Protein AF-A0A2H0I8W0-F1 (afdb_monomer)

pLDDT: mean 70.44, std 10.61, range [35.66, 86.06]

Nearest PDB structures (foldseek):
  3vpr-assembly2_C  TM=6.567E-01  e=1.286E-03  Thermus thermophilus HB8
  4gfk-assembly1_A  TM=7.421E-01  e=3.723E-03  Vibrio cholerae O1 biovar El Tor str. N16961
  3vpr-assembly2_D  TM=6.392E-01  e=5.076E-03  Thermus thermophilus HB8
  6yj2-assembly1_A  TM=5.623E-01  e=1.126E-02  Mycobacterium tuberculosis H37Rv
  4x1e-assembly1_B  TM=6.230E-01  e=6.337E-02  Escherichia coli CFT073

Solvent-accessible surface area (backbone atoms only — not comparable to full-atom values): 12262 Å² total; per-residue (Å²): 127,64,68,67,58,56,53,47,54,47,51,55,51,49,53,54,44,56,51,52,72,78,38,58,70,58,56,52,54,29,30,52,53,40,26,56,40,22,21,74,45,20,72,88,62,44,52,66,64,61,41,20,58,78,38,80,43,58,63,66,61,49,54,74,75,34,52,76,66,56,47,48,43,48,23,50,53,43,39,50,51,51,52,49,48,64,47,50,62,58,71,75,53,94,63,55,71,68,56,40,45,52,51,39,54,53,44,46,49,52,47,48,66,58,26,41,46,40,49,47,60,49,73,62,52,82,83,48,86,86,41,69,69,52,50,52,51,40,51,48,52,53,51,54,53,32,53,57,37,45,72,59,48,55,88,65,87,62,93,50,55,68,58,53,22,50,51,49,49,56,50,50,54,54,36,50,59,50,15,78,75,40,100,64,19,68,62,41,48,56,50,50,51,55,53,48,53,35,31,49,66,72,74,49,81,80,82,51,83,78,64,68,62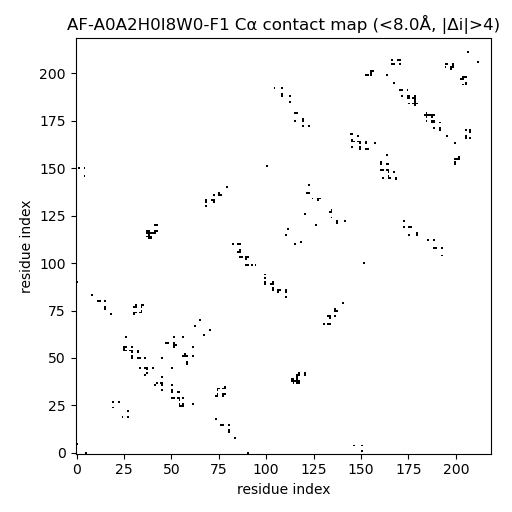,69,78,72,77,82,120

Foldseek 3Di:
DPPVVVVVLVVLCVVLVVVPVLDDPLVVQLLLVQLQVCQVQNDVRDDLCVSCVVSVHDSVVVCVSAPPLRSVLSSLSSNLNVLSCQLCVLVPDPDDLVVNLVSNLVSNLVSCNSRLRVLLVLVVPPPCVPPVSSVVSSVVSLVSQLVSCLVNLDDPDDPDSSVLSVQLSQLLNVLSVVLVVDPNSSVSSVVSSVVSVCVSNVNDDDQHPVNVPPVVPPD

Mean predicted aligned error: 10.41 Å

Sequence (219 aa):
MSEHITDYLGDLFQETFKIKQKLNVKYITFLFKAAESFAKTGFYGTSIDKLAEASQLNRVSIRIKMNKAELFQFIVLATEEICAREIFTHLKDKASYVEKKRKFIEEFKNILFKYTDFFITSLLGHQFNNERELNDSVINFHKQWHEAILTIAPPFNFVEPEEVARSSLVYLVGELSIANKRPDGIKYIEKAFLQLENYWNGKTSILLPSESKDNRRSE

Structure (mmCIF, N/CA/C/O backbone):
data_AF-A0A2H0I8W0-F1
#
_entry.id   AF-A0A2H0I8W0-F1
#
loop_
_atom_site.group_PDB
_atom_site.id
_atom_site.type_symbol
_atom_site.label_atom_id
_atom_site.label_alt_id
_atom_site.label_comp_id
_atom_site.label_asym_id
_atom_site.label_entity_id
_atom_site.label_seq_id
_atom_site.pdbx_PDB_ins_code
_atom_site.Cartn_x
_atom_site.Cartn_y
_atom_site.Cartn_z
_atom_site.occupancy
_atom_site.B_iso_or_equiv
_atom_site.auth_seq_id
_atom_site.auth_comp_id
_atom_site.auth_asym_id
_atom_site.auth_atom_id
_atom_site.pdbx_PDB_model_num
ATOM 1 N N . MET A 1 1 ? -9.583 -15.768 12.039 1.00 50.28 1 MET A N 1
ATOM 2 C CA . MET A 1 1 ? -9.200 -14.922 10.888 1.00 50.28 1 MET A CA 1
ATOM 3 C C . MET A 1 1 ? -10.430 -14.915 10.008 1.00 50.28 1 MET A C 1
ATOM 5 O O . MET A 1 1 ? -10.975 -16.002 9.861 1.00 50.28 1 MET A O 1
ATOM 9 N N . SER A 1 2 ? -10.960 -13.764 9.576 1.00 51.72 2 SER A N 1
ATOM 10 C CA . SER A 1 2 ? -12.166 -13.804 8.734 1.00 51.72 2 SER A CA 1
ATOM 11 C C . SER A 1 2 ? -11.856 -14.607 7.465 1.00 51.72 2 SER A C 1
ATOM 13 O O . SER A 1 2 ? -10.722 -14.563 6.972 1.00 51.72 2 SER A O 1
ATOM 15 N N . GLU A 1 3 ? -12.825 -15.388 6.985 1.00 53.88 3 GLU A N 1
ATOM 16 C CA . GLU A 1 3 ? -12.684 -16.178 5.751 1.00 53.88 3 GLU A CA 1
ATOM 17 C C . GLU A 1 3 ? -12.250 -15.269 4.589 1.00 53.88 3 GLU A C 1
ATOM 19 O O . GLU A 1 3 ? -11.282 -15.571 3.898 1.00 53.88 3 GLU A O 1
ATOM 24 N N . HIS A 1 4 ? -12.792 -14.049 4.543 1.00 54.97 4 HIS A N 1
ATOM 25 C CA . HIS A 1 4 ? -12.465 -13.018 3.559 1.00 54.97 4 HIS A CA 1
ATOM 26 C C . HIS A 1 4 ? -10.975 -12.623 3.470 1.00 54.97 4 HIS A C 1
ATOM 28 O O . HIS A 1 4 ? -10.479 -12.421 2.368 1.00 54.97 4 HIS A O 1
ATOM 34 N N . ILE A 1 5 ? -10.219 -12.550 4.578 1.00 53.22 5 ILE A N 1
ATOM 35 C CA . ILE A 1 5 ? -8.766 -12.235 4.534 1.00 53.22 5 ILE A CA 1
ATOM 36 C C . ILE A 1 5 ? -7.970 -13.407 3.970 1.00 53.22 5 ILE A C 1
ATOM 38 O O . ILE A 1 5 ? -6.941 -13.220 3.322 1.00 53.22 5 ILE A O 1
ATOM 42 N N . THR A 1 6 ? -8.410 -14.623 4.289 1.00 60.06 6 THR A N 1
ATOM 43 C CA . THR A 1 6 ? -7.733 -15.845 3.856 1.00 60.06 6 THR A CA 1
ATOM 44 C C . THR A 1 6 ? -7.910 -16.016 2.353 1.00 60.06 6 THR A C 1
ATOM 46 O O . THR A 1 6 ? -6.925 -16.273 1.663 1.00 60.06 6 THR A O 1
ATOM 49 N N . ASP A 1 7 ? -9.122 -15.764 1.857 1.00 61.56 7 ASP A N 1
ATOM 50 C CA . ASP A 1 7 ? -9.438 -15.742 0.429 1.00 61.56 7 ASP A CA 1
ATOM 51 C C . ASP A 1 7 ? -8.670 -14.619 -0.283 1.00 61.56 7 ASP A C 1
ATOM 53 O O . ASP A 1 7 ? -7.997 -14.863 -1.279 1.00 61.56 7 ASP A O 1
ATOM 57 N N . TYR A 1 8 ? -8.642 -13.417 0.300 1.00 63.03 8 TYR A N 1
ATOM 58 C CA . TYR A 1 8 ? -7.908 -12.269 -0.238 1.00 63.03 8 TYR A CA 1
ATOM 59 C C . TYR A 1 8 ? -6.391 -12.500 -0.351 1.00 63.03 8 TYR A C 1
ATOM 61 O O . TYR A 1 8 ? -5.791 -12.272 -1.404 1.00 63.03 8 TYR A O 1
ATOM 69 N N . LEU A 1 9 ? -5.745 -12.949 0.731 1.00 61.19 9 LEU A N 1
ATOM 70 C CA . LEU A 1 9 ? -4.323 -13.289 0.692 1.00 61.19 9 LEU A CA 1
ATOM 71 C C . LEU A 1 9 ? -4.082 -14.427 -0.304 1.00 61.19 9 LEU A C 1
ATOM 73 O O . LEU A 1 9 ? -3.063 -14.421 -0.990 1.00 61.19 9 LEU A O 1
ATOM 77 N N . GLY A 1 10 ? -5.026 -15.366 -0.413 1.00 66.00 10 GLY A N 1
ATOM 78 C CA . GLY A 1 10 ? -5.048 -16.392 -1.449 1.00 66.00 10 GLY A CA 1
ATOM 79 C C . GLY A 1 10 ? -4.973 -15.797 -2.854 1.00 66.00 10 GLY A C 1
ATOM 80 O O . GLY A 1 10 ? -4.047 -16.133 -3.593 1.00 66.00 10 GLY A O 1
ATOM 81 N N . ASP A 1 11 ? -5.873 -14.873 -3.190 1.00 69.75 11 ASP A N 1
ATOM 82 C CA . ASP A 1 11 ? -5.962 -14.234 -4.506 1.00 69.75 11 ASP A CA 1
ATOM 83 C C . ASP A 1 11 ? -4.712 -13.401 -4.836 1.00 69.75 11 ASP A C 1
ATOM 85 O O . ASP A 1 11 ? -4.089 -13.613 -5.881 1.00 69.75 11 ASP A O 1
ATOM 89 N N . LEU A 1 12 ? -4.263 -12.524 -3.925 1.00 67.38 12 LEU A N 1
ATOM 90 C CA . LEU A 1 12 ? -3.053 -11.711 -4.124 1.00 67.38 12 LEU A CA 1
ATOM 91 C C . LEU A 1 12 ? -1.803 -12.593 -4.278 1.00 67.38 12 LEU A C 1
ATOM 93 O O . LEU A 1 12 ? -0.961 -12.365 -5.157 1.00 67.38 12 LEU A O 1
ATOM 97 N N . PHE A 1 13 ? -1.664 -13.636 -3.451 1.00 69.06 13 PHE A N 1
ATOM 98 C CA . PHE A 1 13 ? -0.549 -14.570 -3.593 1.00 69.06 13 PHE A CA 1
ATOM 99 C C . PHE A 1 13 ? -0.654 -15.395 -4.873 1.00 69.06 13 PHE A C 1
ATOM 101 O O . PHE A 1 13 ? 0.376 -15.704 -5.467 1.00 69.06 13 PHE A O 1
ATOM 108 N N . GLN A 1 14 ? -1.857 -15.710 -5.350 1.00 71.44 14 GLN A N 1
ATOM 109 C CA . GLN A 1 14 ? -2.048 -16.430 -6.603 1.00 71.44 14 GLN A CA 1
ATOM 110 C C . GLN A 1 14 ? -1.713 -15.558 -7.822 1.00 71.44 14 GLN A C 1
ATOM 112 O O . GLN A 1 14 ? -1.065 -16.040 -8.754 1.00 71.44 14 GLN A O 1
ATOM 117 N N . GLU A 1 15 ? -2.100 -14.282 -7.836 1.00 70.88 15 GLU A N 1
ATOM 118 C CA . GLU A 1 15 ? -1.762 -13.349 -8.919 1.00 70.88 15 GLU A CA 1
ATOM 119 C C . GLU A 1 15 ? -0.260 -13.062 -8.981 1.00 70.88 15 GLU A C 1
ATOM 121 O O . GLU A 1 15 ? 0.368 -13.202 -10.037 1.00 70.88 15 GLU A O 1
ATOM 126 N N . THR A 1 16 ? 0.356 -12.774 -7.834 1.00 66.56 16 THR A N 1
ATOM 127 C CA . THR A 1 16 ? 1.813 -12.596 -7.743 1.00 66.56 16 THR A CA 1
ATOM 128 C C . THR A 1 16 ? 2.559 -13.889 -8.083 1.00 66.56 16 THR A C 1
ATOM 130 O O . THR A 1 16 ? 3.611 -13.848 -8.724 1.00 66.56 16 THR A O 1
ATOM 133 N N . PHE A 1 17 ? 2.010 -15.061 -7.747 1.00 71.12 17 PHE A N 1
ATOM 134 C CA . PHE A 1 17 ? 2.554 -16.356 -8.156 1.00 71.12 17 PHE A CA 1
ATOM 135 C C . PHE A 1 17 ? 2.485 -16.573 -9.674 1.00 71.12 17 PHE A C 1
ATOM 137 O O . PHE A 1 17 ? 3.489 -16.974 -10.263 1.00 71.12 17 PHE A O 1
ATOM 144 N N . LYS A 1 18 ? 1.370 -16.237 -10.340 1.00 73.19 18 LYS A N 1
ATOM 145 C CA . LYS A 1 18 ? 1.257 -16.288 -11.814 1.00 73.19 18 LYS A CA 1
ATOM 146 C C . LYS A 1 18 ? 2.316 -15.410 -12.493 1.00 73.19 18 LYS A C 1
ATOM 148 O O . LYS A 1 18 ? 2.891 -15.808 -13.506 1.00 73.19 18 LYS A O 1
ATOM 153 N N . ILE A 1 19 ? 2.626 -14.244 -11.924 1.00 67.44 19 ILE A N 1
ATOM 154 C CA . ILE A 1 19 ? 3.705 -13.366 -12.408 1.00 67.44 19 ILE A CA 1
ATOM 155 C C . ILE A 1 19 ? 5.073 -14.024 -12.200 1.00 67.44 19 ILE A C 1
ATOM 157 O O . ILE A 1 19 ? 5.873 -14.099 -13.134 1.00 67.44 19 ILE A O 1
ATOM 161 N N . LYS A 1 20 ? 5.324 -14.579 -11.008 1.00 66.75 20 LYS A N 1
ATOM 162 C CA . LYS A 1 20 ? 6.562 -15.309 -10.688 1.00 66.75 20 LYS A CA 1
ATOM 163 C C . LYS A 1 20 ? 6.766 -16.551 -11.561 1.00 66.75 20 LYS A C 1
ATOM 165 O O . LYS A 1 20 ? 7.904 -16.927 -11.792 1.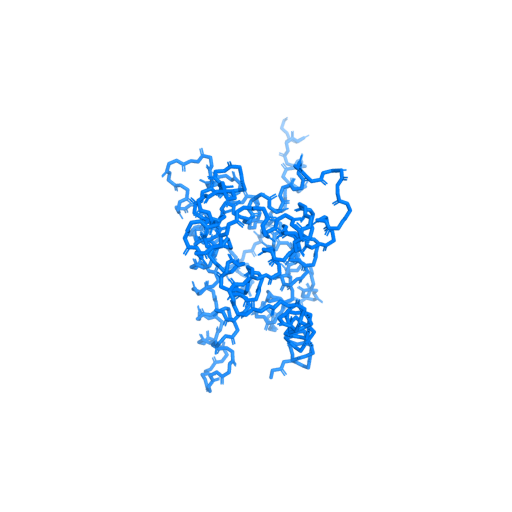00 66.75 20 LYS A O 1
ATOM 170 N N . GLN A 1 21 ? 5.707 -17.166 -12.087 1.00 71.12 21 GLN A N 1
ATOM 171 C CA . GLN A 1 21 ? 5.818 -18.264 -13.057 1.00 71.12 21 GLN A CA 1
ATOM 172 C C . GLN A 1 21 ? 6.221 -17.789 -14.461 1.00 71.12 21 GLN A C 1
ATOM 174 O O . GLN A 1 21 ? 6.928 -18.496 -15.177 1.00 71.12 21 GLN A O 1
ATOM 179 N N . LYS A 1 22 ? 5.798 -16.585 -14.869 1.00 69.62 22 LYS A N 1
ATOM 180 C CA . LYS A 1 22 ? 6.145 -15.991 -16.177 1.00 69.62 22 LYS A CA 1
ATOM 181 C C . LYS A 1 22 ? 7.573 -15.430 -16.224 1.00 69.62 22 LYS A C 1
ATOM 183 O O . LYS A 1 22 ? 8.120 -15.179 -17.308 1.00 69.62 22 LYS A O 1
ATOM 188 N N . LEU A 1 23 ? 8.173 -15.212 -15.056 1.00 70.44 23 LEU A N 1
ATOM 189 C CA . LEU A 1 23 ? 9.429 -14.500 -14.870 1.00 70.44 23 LEU A CA 1
ATOM 190 C C . LEU A 1 23 ? 10.463 -15.385 -14.180 1.00 70.44 23 LEU A C 1
ATOM 192 O O . LEU A 1 23 ? 10.163 -16.101 -13.238 1.00 70.44 23 LEU A O 1
ATOM 196 N N . ASN A 1 24 ? 11.719 -15.313 -14.613 1.00 76.19 24 ASN A N 1
ATOM 197 C CA . ASN A 1 24 ? 12.788 -15.963 -13.859 1.00 76.19 24 ASN A CA 1
ATOM 198 C C . ASN A 1 24 ? 13.164 -15.130 -12.617 1.00 76.19 24 ASN A C 1
ATOM 200 O O . ASN A 1 24 ? 12.823 -13.948 -12.511 1.00 76.19 24 ASN A O 1
ATOM 204 N N . VAL A 1 25 ? 13.927 -15.739 -11.705 1.00 77.88 25 VAL A N 1
ATOM 205 C CA . VAL A 1 25 ? 14.330 -15.142 -10.417 1.00 77.88 25 VAL A CA 1
ATOM 206 C C . VAL A 1 25 ? 14.943 -13.745 -10.564 1.00 77.88 25 VAL A C 1
ATOM 208 O O . VAL A 1 25 ? 14.651 -12.877 -9.750 1.00 77.88 25 VAL A O 1
ATOM 211 N N . LYS A 1 26 ? 15.722 -13.477 -11.623 1.00 77.38 26 LYS A N 1
ATOM 212 C CA . LYS A 1 26 ? 16.360 -12.164 -11.824 1.00 77.38 26 LYS A CA 1
ATOM 213 C C . LYS A 1 26 ? 15.338 -11.045 -12.053 1.00 77.38 26 LYS A C 1
ATOM 215 O O . LYS A 1 26 ? 15.506 -9.953 -11.518 1.00 77.38 26 LYS A O 1
ATOM 220 N N . TYR A 1 27 ? 14.267 -11.313 -12.803 1.00 76.69 27 TYR A N 1
ATOM 221 C CA . TYR A 1 27 ? 13.189 -10.339 -13.026 1.00 76.69 27 TYR A CA 1
ATOM 222 C C . TYR A 1 27 ? 12.316 -10.161 -11.787 1.00 76.69 27 TYR A C 1
ATOM 224 O O . TYR A 1 27 ? 11.868 -9.055 -11.517 1.00 76.69 27 TYR A O 1
ATOM 232 N N . ILE A 1 28 ? 12.131 -11.218 -10.995 1.00 75.75 28 ILE A N 1
ATOM 233 C CA . ILE A 1 28 ? 11.447 -11.117 -9.703 1.00 75.75 28 ILE A CA 1
ATOM 234 C C . ILE A 1 28 ? 12.246 -10.192 -8.773 1.00 75.75 28 ILE A C 1
ATOM 236 O O . ILE A 1 28 ? 11.700 -9.216 -8.272 1.00 75.75 28 ILE A O 1
ATOM 240 N N . THR A 1 29 ? 13.554 -10.424 -8.605 1.00 79.50 29 THR A N 1
ATOM 241 C CA . THR A 1 29 ? 14.430 -9.544 -7.811 1.00 79.50 29 THR A CA 1
ATOM 242 C C . THR A 1 29 ? 14.395 -8.096 -8.302 1.00 79.50 29 THR A C 1
ATOM 244 O O . THR A 1 29 ? 14.376 -7.177 -7.486 1.00 79.50 29 THR A O 1
ATOM 247 N N . PHE A 1 30 ? 14.355 -7.890 -9.620 1.00 83.88 30 PHE A N 1
ATOM 248 C CA . PHE A 1 30 ? 14.209 -6.564 -10.211 1.00 83.88 30 PHE A CA 1
ATOM 249 C C . PHE A 1 30 ? 12.911 -5.869 -9.785 1.00 83.88 30 PHE A C 1
ATOM 251 O O . PHE A 1 30 ? 12.957 -4.709 -9.386 1.00 83.88 30 PHE A O 1
ATOM 258 N N . LEU A 1 31 ? 11.773 -6.569 -9.812 1.00 80.88 31 LEU A N 1
ATOM 259 C CA . LEU A 1 31 ? 10.477 -5.995 -9.435 1.00 80.88 31 LEU A CA 1
ATOM 260 C C . LEU A 1 31 ? 10.437 -5.570 -7.962 1.00 80.88 31 LEU A C 1
ATOM 262 O O . LEU A 1 31 ? 9.946 -4.487 -7.658 1.00 80.88 31 LEU A O 1
ATOM 266 N N . PHE A 1 32 ? 11.017 -6.362 -7.055 1.00 77.94 32 PHE A N 1
ATOM 267 C CA . PHE A 1 32 ? 11.101 -5.998 -5.634 1.00 77.94 32 PHE A CA 1
ATOM 268 C C . PHE A 1 32 ? 12.013 -4.781 -5.398 1.00 77.94 32 PHE A C 1
ATOM 270 O O . PHE A 1 32 ? 11.648 -3.864 -4.667 1.00 77.94 32 PHE A O 1
ATOM 277 N N . LYS A 1 33 ? 13.166 -4.706 -6.076 1.00 80.81 33 LYS A N 1
ATOM 278 C CA . LYS A 1 33 ? 14.052 -3.525 -6.009 1.00 80.81 33 LYS A CA 1
ATOM 279 C C . LYS A 1 33 ? 13.410 -2.274 -6.607 1.00 80.81 33 LYS A C 1
ATOM 281 O O . LYS A 1 33 ? 13.664 -1.158 -6.147 1.00 80.81 33 LYS A O 1
ATOM 286 N N . ALA A 1 34 ? 12.589 -2.464 -7.635 1.00 78.25 34 ALA A N 1
ATOM 287 C CA . ALA A 1 34 ? 11.792 -1.410 -8.229 1.00 78.25 34 ALA A CA 1
ATOM 288 C C . ALA A 1 34 ? 10.741 -0.891 -7.245 1.00 78.25 34 ALA A C 1
ATOM 290 O O . ALA A 1 34 ? 10.739 0.306 -6.982 1.00 78.25 34 ALA A O 1
ATOM 291 N N . ALA A 1 35 ? 9.960 -1.769 -6.612 1.00 78.12 35 ALA A N 1
ATOM 292 C CA . ALA A 1 35 ? 9.020 -1.399 -5.552 1.00 78.12 35 ALA A CA 1
ATOM 293 C C . ALA A 1 35 ? 9.688 -0.556 -4.445 1.00 78.12 35 ALA A C 1
ATOM 295 O O . ALA A 1 35 ? 9.224 0.535 -4.116 1.00 78.12 35 ALA A O 1
ATOM 296 N N . GLU A 1 36 ? 10.845 -0.994 -3.939 1.00 77.75 36 GLU A N 1
ATOM 297 C CA . GLU A 1 36 ? 11.599 -0.259 -2.912 1.00 77.75 36 GLU A CA 1
ATOM 298 C C . GLU A 1 36 ? 12.135 1.103 -3.386 1.00 77.75 36 GLU A C 1
ATOM 300 O O . GLU A 1 36 ? 12.188 2.057 -2.608 1.00 77.75 36 GLU A O 1
ATOM 305 N N . SER A 1 37 ? 12.568 1.219 -4.645 1.00 78.25 37 SER A N 1
ATOM 306 C CA . SER A 1 37 ? 13.057 2.498 -5.187 1.00 78.25 37 SER A CA 1
ATOM 307 C C . SER A 1 37 ? 11.920 3.484 -5.437 1.00 78.25 37 SER A C 1
ATOM 309 O O . SER A 1 37 ? 12.073 4.675 -5.154 1.00 78.25 37 SER A O 1
ATOM 311 N N . PHE A 1 38 ? 10.772 2.986 -5.902 1.00 73.81 38 PHE A N 1
ATOM 312 C CA . PHE A 1 38 ? 9.552 3.773 -6.072 1.00 73.81 38 PHE A CA 1
ATOM 313 C C . PHE A 1 38 ? 9.072 4.332 -4.735 1.00 73.81 38 PHE A C 1
ATOM 315 O O . PHE A 1 38 ? 8.696 5.498 -4.666 1.00 73.81 38 PHE A O 1
ATOM 322 N N . ALA A 1 39 ? 9.159 3.533 -3.671 1.00 69.94 39 ALA A N 1
ATOM 323 C CA . ALA A 1 39 ? 8.848 3.959 -2.311 1.00 69.94 39 ALA A CA 1
ATOM 324 C C . ALA A 1 39 ? 9.682 5.169 -1.858 1.00 69.94 39 ALA A C 1
ATOM 326 O O . ALA A 1 39 ? 9.165 6.064 -1.199 1.00 69.94 39 ALA A O 1
ATOM 327 N N . LYS A 1 40 ? 10.972 5.188 -2.224 1.00 71.38 40 LYS A N 1
ATOM 328 C CA . LYS A 1 40 ? 11.958 6.180 -1.763 1.00 71.38 40 LYS A CA 1
ATOM 329 C C . LYS A 1 40 ? 12.049 7.436 -2.621 1.00 71.38 40 LYS A C 1
ATOM 331 O O . LYS A 1 40 ? 12.468 8.474 -2.126 1.00 71.38 40 LYS A O 1
ATOM 336 N N . THR A 1 41 ? 11.818 7.306 -3.924 1.00 71.50 41 THR A N 1
ATOM 337 C CA . THR A 1 41 ? 12.109 8.373 -4.900 1.00 71.50 41 THR A CA 1
ATOM 338 C C . THR A 1 41 ? 10.916 8.722 -5.786 1.00 71.50 41 THR A C 1
ATOM 340 O O . THR A 1 41 ? 11.023 9.585 -6.658 1.00 71.50 41 THR A O 1
ATOM 343 N N . GLY A 1 42 ? 9.777 8.061 -5.577 1.00 67.81 42 GLY A N 1
ATOM 344 C CA . GLY A 1 42 ? 8.589 8.192 -6.409 1.00 67.81 42 GLY A CA 1
ATOM 345 C C . GLY A 1 42 ? 8.755 7.581 -7.804 1.00 67.81 42 GLY A C 1
ATOM 346 O O . GLY A 1 42 ? 9.839 7.157 -8.221 1.00 67.81 42 GLY A O 1
ATOM 347 N N . PHE A 1 43 ? 7.651 7.562 -8.557 1.00 69.19 43 PHE A N 1
ATOM 348 C CA . PHE A 1 43 ? 7.606 7.025 -9.923 1.00 69.19 43 PHE A CA 1
ATOM 349 C C . PHE A 1 43 ? 8.632 7.707 -10.840 1.00 69.19 43 PHE A C 1
ATOM 351 O O . PHE A 1 43 ? 9.462 7.047 -11.459 1.00 69.19 43 PHE A O 1
ATOM 358 N N . TYR A 1 44 ? 8.609 9.042 -10.904 1.00 67.12 44 TYR A N 1
ATOM 359 C CA . TYR A 1 44 ? 9.461 9.804 -11.823 1.00 67.12 44 TYR A CA 1
ATOM 360 C C . TYR A 1 44 ? 10.917 9.916 -11.362 1.00 67.12 44 TYR A C 1
ATOM 362 O O . TYR A 1 44 ? 11.797 10.142 -12.192 1.00 67.12 44 TYR A O 1
ATOM 370 N N . GLY A 1 45 ? 11.189 9.743 -10.065 1.00 67.56 45 GLY A N 1
ATOM 371 C CA . GLY A 1 45 ? 12.557 9.677 -9.547 1.00 67.56 45 GLY A CA 1
ATOM 372 C C . GLY A 1 45 ? 13.224 8.319 -9.779 1.00 67.56 45 GLY A C 1
ATOM 373 O O . GLY A 1 45 ? 14.455 8.220 -9.718 1.00 67.56 45 GLY A O 1
ATOM 374 N N . THR A 1 46 ? 12.442 7.287 -10.116 1.00 74.62 46 THR A N 1
ATOM 375 C CA . THR A 1 46 ? 12.960 5.940 -10.349 1.00 74.62 46 THR A CA 1
ATOM 376 C C . THR A 1 46 ? 13.286 5.705 -11.826 1.00 74.62 46 THR A C 1
ATOM 378 O O . THR A 1 46 ? 12.413 5.513 -12.670 1.00 74.62 46 THR A O 1
ATOM 381 N N . SER A 1 47 ? 14.580 5.662 -12.153 1.00 79.94 47 SER A N 1
ATOM 382 C CA . SER A 1 47 ? 15.051 5.321 -13.503 1.00 79.94 47 SER A CA 1
ATOM 383 C C . SER A 1 47 ? 15.131 3.807 -13.712 1.00 79.94 47 SER A C 1
ATOM 385 O O . SER A 1 47 ? 15.747 3.099 -12.913 1.00 79.94 47 SER A O 1
ATOM 387 N N . ILE A 1 48 ? 14.609 3.323 -14.847 1.00 78.69 48 ILE A N 1
ATOM 388 C CA . ILE A 1 48 ? 14.773 1.926 -15.292 1.00 78.69 48 ILE A CA 1
ATOM 389 C C . ILE A 1 48 ? 16.257 1.543 -15.363 1.00 78.69 48 ILE A C 1
ATOM 391 O O . ILE A 1 48 ? 16.595 0.409 -15.042 1.00 78.69 48 ILE A O 1
ATOM 395 N N . ASP A 1 49 ? 17.143 2.470 -15.737 1.00 79.44 49 ASP A N 1
ATOM 396 C CA . ASP A 1 49 ? 18.577 2.186 -15.852 1.00 79.44 49 ASP A CA 1
ATOM 397 C C . ASP A 1 49 ? 19.194 1.888 -14.474 1.00 79.44 49 ASP A C 1
ATOM 399 O O . ASP A 1 49 ? 19.908 0.898 -14.325 1.00 79.44 49 ASP A O 1
ATOM 403 N N . LYS A 1 50 ? 18.822 2.661 -13.441 1.00 76.88 50 LYS A N 1
ATOM 404 C CA . LYS A 1 50 ? 19.254 2.421 -12.050 1.00 76.88 50 LYS A CA 1
ATOM 405 C C . LYS A 1 50 ? 18.736 1.085 -11.513 1.00 76.88 50 LYS A C 1
ATOM 407 O O . LYS A 1 50 ? 19.450 0.370 -10.816 1.00 76.88 50 LYS A O 1
ATOM 412 N N . LEU A 1 51 ? 17.496 0.728 -11.849 1.00 77.12 51 LEU A N 1
ATOM 413 C CA . LEU A 1 51 ? 16.895 -0.543 -11.437 1.00 77.12 51 LEU A CA 1
ATOM 414 C C . LEU A 1 51 ? 17.525 -1.746 -12.141 1.00 77.12 51 LEU A C 1
ATOM 416 O O . LEU A 1 51 ? 17.728 -2.796 -11.524 1.00 77.12 51 LEU A O 1
ATOM 420 N N . ALA A 1 52 ? 17.832 -1.592 -13.429 1.00 80.81 52 ALA A N 1
ATOM 421 C CA . ALA A 1 52 ? 18.487 -2.606 -14.240 1.00 80.81 52 ALA A CA 1
ATOM 422 C C . ALA A 1 52 ? 19.884 -2.908 -13.683 1.00 80.81 52 ALA A C 1
ATOM 424 O O . ALA A 1 52 ? 20.194 -4.069 -13.412 1.00 80.81 52 ALA A O 1
ATOM 425 N N . GLU A 1 53 ? 20.665 -1.862 -13.397 1.00 79.31 53 GLU A N 1
ATOM 426 C CA . GLU A 1 53 ? 21.984 -1.956 -12.767 1.00 79.31 53 GLU A CA 1
ATOM 427 C C . GLU A 1 53 ? 21.913 -2.648 -11.400 1.00 79.31 53 GLU A C 1
ATOM 429 O O . GLU A 1 53 ? 22.577 -3.664 -11.181 1.00 79.31 53 GLU A O 1
ATOM 434 N N . ALA A 1 54 ? 21.027 -2.180 -10.513 1.00 74.44 54 ALA A N 1
ATOM 435 C CA . ALA A 1 54 ? 20.847 -2.765 -9.186 1.00 74.44 54 ALA A CA 1
ATOM 436 C C . ALA A 1 54 ? 20.452 -4.251 -9.236 1.00 74.44 54 ALA A C 1
ATOM 438 O O . ALA A 1 54 ? 20.699 -4.987 -8.279 1.00 74.44 54 ALA A O 1
ATOM 439 N N . SER A 1 55 ? 19.846 -4.707 -10.333 1.00 76.19 55 SER A N 1
ATOM 440 C CA . SER A 1 55 ? 19.336 -6.073 -10.505 1.00 76.19 55 SER A CA 1
ATOM 441 C C . SER A 1 55 ? 20.181 -6.930 -11.446 1.00 76.19 55 SER A C 1
ATOM 443 O O . SER A 1 55 ? 19.789 -8.056 -11.748 1.00 76.19 55 SER A O 1
ATOM 445 N N . GLN A 1 56 ? 21.330 -6.418 -11.904 1.00 83.06 56 GLN A N 1
ATOM 446 C CA . GLN A 1 56 ? 22.208 -7.083 -12.875 1.00 83.06 56 GLN A CA 1
ATOM 447 C C . GLN A 1 56 ? 21.469 -7.508 -14.158 1.00 83.06 56 GLN A C 1
ATOM 449 O O . GLN A 1 56 ? 21.738 -8.557 -14.750 1.00 83.06 56 GLN A O 1
ATOM 454 N N . LEU A 1 57 ? 20.502 -6.694 -14.579 1.00 84.88 57 LEU A N 1
ATOM 455 C CA . LEU A 1 57 ? 19.780 -6.840 -15.834 1.00 84.88 57 LEU A CA 1
ATOM 456 C C . LEU A 1 57 ? 20.224 -5.743 -16.795 1.00 84.88 57 LEU A C 1
ATOM 458 O O . LEU A 1 57 ? 20.586 -4.645 -16.385 1.00 84.88 57 LEU A O 1
ATOM 462 N N . ASN A 1 58 ? 20.160 -6.023 -18.094 1.00 86.06 58 ASN A N 1
ATOM 463 C CA . ASN A 1 58 ? 20.297 -4.969 -19.089 1.00 86.06 58 ASN A CA 1
ATOM 464 C C . ASN A 1 58 ? 18.907 -4.382 -19.413 1.00 86.06 58 ASN A C 1
ATOM 466 O O . ASN A 1 58 ? 17.887 -5.078 -19.372 1.00 86.06 58 ASN A O 1
ATOM 470 N N . ARG A 1 59 ? 18.871 -3.093 -19.761 1.00 83.62 59 ARG A N 1
ATOM 471 C CA . ARG A 1 59 ? 17.638 -2.353 -20.079 1.00 83.62 59 ARG A CA 1
ATOM 472 C C . ARG A 1 59 ? 16.842 -2.972 -21.233 1.00 83.62 59 ARG A C 1
ATOM 474 O O . ARG A 1 59 ? 15.613 -2.957 -21.219 1.00 83.62 59 ARG A O 1
ATOM 481 N N . VAL A 1 60 ? 17.538 -3.487 -22.244 1.00 83.62 60 VAL A N 1
ATOM 482 C CA . VAL A 1 60 ? 16.928 -4.061 -23.453 1.00 83.62 60 VAL A CA 1
ATOM 483 C C . VAL A 1 60 ? 16.146 -5.328 -23.106 1.00 83.62 60 VAL A C 1
ATOM 485 O O . VAL A 1 60 ? 14.995 -5.465 -23.500 1.00 83.62 60 VAL A O 1
ATOM 488 N N . SER A 1 61 ? 16.718 -6.199 -22.283 1.00 82.00 61 SER A N 1
ATOM 489 C CA . SER A 1 61 ? 16.109 -7.428 -21.786 1.00 82.00 61 SER A CA 1
ATOM 490 C C . SER A 1 61 ? 14.859 -7.149 -20.956 1.00 82.00 61 SER A C 1
ATOM 492 O O . SER A 1 61 ? 13.870 -7.861 -21.101 1.00 82.00 61 SER A O 1
ATOM 494 N N . ILE A 1 62 ? 14.860 -6.083 -20.146 1.00 81.75 62 ILE A N 1
ATOM 495 C CA . ILE A 1 62 ? 13.661 -5.640 -19.416 1.00 81.75 62 ILE A CA 1
ATOM 496 C C . ILE A 1 62 ? 12.557 -5.239 -20.397 1.00 81.75 62 ILE A C 1
ATOM 498 O O . ILE A 1 62 ? 11.449 -5.752 -20.293 1.00 81.75 62 ILE A O 1
ATOM 502 N N . ARG A 1 63 ? 12.870 -4.402 -21.395 1.00 79.75 63 ARG A N 1
ATOM 503 C CA . ARG A 1 63 ? 11.897 -3.940 -22.403 1.00 79.75 63 ARG A CA 1
ATOM 504 C C . ARG A 1 63 ? 11.359 -5.049 -23.308 1.00 79.75 63 ARG A C 1
ATOM 506 O O . ARG A 1 63 ? 10.229 -4.951 -23.765 1.00 79.75 63 ARG A O 1
ATOM 513 N N . ILE A 1 64 ? 12.163 -6.073 -23.591 1.00 79.38 64 ILE A N 1
ATOM 514 C CA . ILE A 1 64 ? 11.725 -7.257 -24.348 1.00 79.38 64 ILE A CA 1
ATOM 515 C C . ILE A 1 64 ? 10.771 -8.105 -23.506 1.00 79.38 64 ILE A C 1
ATOM 517 O O . ILE A 1 64 ? 9.846 -8.710 -24.040 1.00 79.38 64 ILE A O 1
ATOM 521 N N . LYS A 1 65 ? 11.018 -8.190 -22.195 1.00 80.44 65 LYS A N 1
ATOM 522 C CA . LYS A 1 65 ? 10.271 -9.079 -21.305 1.00 80.44 65 LYS A CA 1
ATOM 523 C C . LYS A 1 65 ? 8.974 -8.463 -20.787 1.00 80.44 65 LYS A C 1
ATOM 525 O O . LYS A 1 65 ? 8.068 -9.219 -20.450 1.00 80.44 65 LYS A O 1
ATOM 530 N N . MET A 1 66 ? 8.919 -7.138 -20.684 1.00 80.06 66 MET A N 1
ATOM 531 C CA . MET A 1 66 ? 7.788 -6.387 -20.145 1.00 80.06 66 MET A CA 1
ATOM 532 C C . MET A 1 66 ? 7.687 -5.058 -20.883 1.00 80.06 66 MET A C 1
ATOM 534 O O . MET A 1 66 ? 8.669 -4.309 -20.965 1.00 80.06 66 MET A O 1
ATOM 538 N N . ASN A 1 67 ? 6.499 -4.731 -21.381 1.00 77.75 67 ASN A N 1
ATOM 539 C CA . ASN A 1 67 ? 6.240 -3.373 -21.837 1.00 77.75 67 ASN A CA 1
ATOM 540 C C . ASN A 1 67 ? 6.146 -2.410 -20.628 1.00 77.75 67 ASN A C 1
ATOM 542 O O . ASN A 1 67 ? 6.218 -2.818 -19.468 1.00 77.75 67 ASN A O 1
ATOM 546 N N . LYS A 1 68 ? 6.032 -1.101 -20.880 1.00 73.50 68 LYS A N 1
ATOM 547 C CA . LYS A 1 68 ? 6.030 -0.086 -19.811 1.00 73.50 68 LYS A CA 1
ATOM 548 C C . LYS A 1 68 ? 4.839 -0.229 -18.844 1.00 73.50 68 LYS A C 1
ATOM 550 O O . LYS A 1 68 ? 5.038 -0.034 -17.647 1.00 73.50 68 LYS A O 1
ATOM 555 N N . ALA A 1 69 ? 3.656 -0.567 -19.353 1.00 68.44 69 ALA A N 1
ATOM 556 C CA . ALA A 1 69 ? 2.446 -0.740 -18.552 1.00 68.44 69 ALA A CA 1
ATOM 557 C C . ALA A 1 69 ? 2.545 -2.005 -17.682 1.00 68.44 69 ALA A C 1
ATOM 559 O O . ALA A 1 69 ? 2.380 -1.930 -16.468 1.00 68.44 69 ALA A O 1
ATOM 560 N N . GLU A 1 70 ? 2.959 -3.134 -18.270 1.00 73.38 70 GLU A N 1
ATOM 561 C CA . GLU A 1 70 ? 3.204 -4.396 -17.552 1.00 73.38 70 GLU A CA 1
ATOM 562 C C . GLU A 1 70 ? 4.265 -4.237 -16.461 1.00 73.38 70 GLU A C 1
ATOM 564 O O . GLU A 1 70 ? 4.100 -4.713 -15.341 1.00 73.38 70 GLU A O 1
ATOM 569 N N . LEU A 1 71 ? 5.357 -3.535 -16.772 1.00 74.75 71 LEU A N 1
ATOM 570 C CA . LEU A 1 71 ? 6.417 -3.243 -15.815 1.00 74.75 71 LEU A CA 1
ATOM 571 C C . LEU A 1 71 ? 5.861 -2.529 -14.581 1.00 74.75 71 LEU A C 1
ATOM 573 O O . LEU A 1 71 ? 6.177 -2.910 -13.457 1.00 74.75 71 LEU A O 1
ATOM 577 N N . PHE A 1 72 ? 5.037 -1.502 -14.782 1.00 73.00 72 PHE A N 1
ATOM 578 C CA . PHE A 1 72 ? 4.456 -0.759 -13.673 1.00 73.00 72 PHE A CA 1
ATOM 579 C C . PHE A 1 72 ? 3.415 -1.584 -12.919 1.00 73.00 72 PHE A C 1
ATOM 581 O O . PHE A 1 72 ? 3.476 -1.634 -11.694 1.00 73.00 72 PHE A O 1
ATOM 588 N N . GLN A 1 73 ? 2.530 -2.288 -13.625 1.00 72.25 73 GLN A N 1
ATOM 589 C CA . GLN A 1 73 ? 1.572 -3.208 -13.015 1.00 72.25 73 GLN A CA 1
ATOM 590 C C . GLN A 1 73 ? 2.279 -4.207 -12.089 1.00 72.25 73 GLN A C 1
ATOM 592 O O . GLN A 1 73 ? 1.876 -4.403 -10.945 1.00 72.25 73 GLN A O 1
ATOM 597 N N . PHE A 1 74 ? 3.380 -4.805 -12.545 1.00 77.38 74 PHE A N 1
ATOM 598 C CA . PHE A 1 74 ? 4.142 -5.752 -11.739 1.00 77.38 74 PHE A CA 1
ATOM 599 C C . PHE A 1 74 ? 4.845 -5.102 -10.547 1.00 77.38 74 PHE A C 1
ATOM 601 O O . PHE A 1 74 ? 4.982 -5.747 -9.510 1.00 77.38 74 PHE A O 1
ATOM 608 N N . ILE A 1 75 ? 5.279 -3.845 -10.664 1.00 75.56 75 ILE A N 1
ATOM 609 C CA . ILE A 1 75 ? 5.849 -3.088 -9.542 1.00 75.56 75 ILE A CA 1
ATOM 610 C C . ILE A 1 75 ? 4.770 -2.783 -8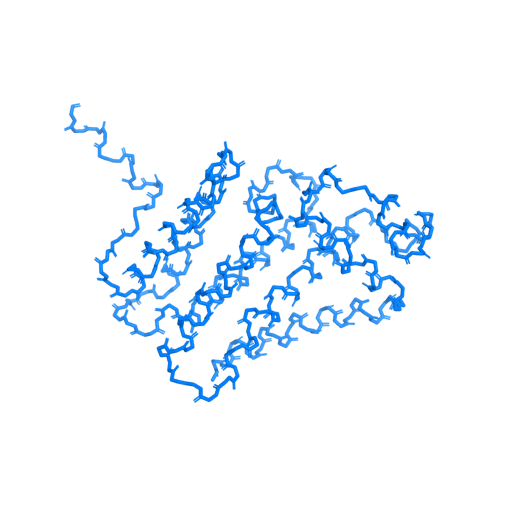.502 1.00 75.56 75 ILE A C 1
ATOM 612 O O . ILE A 1 75 ? 5.030 -2.945 -7.310 1.00 75.56 75 ILE A O 1
ATOM 616 N N . VAL A 1 76 ? 3.564 -2.394 -8.929 1.00 73.88 76 VAL A N 1
ATOM 617 C CA . VAL A 1 76 ? 2.427 -2.168 -8.025 1.00 73.88 76 VAL A CA 1
ATOM 618 C C . VAL A 1 76 ? 2.082 -3.458 -7.291 1.00 73.88 76 VAL A C 1
ATOM 620 O O . VAL A 1 76 ? 2.149 -3.476 -6.069 1.00 73.88 76 VAL A O 1
ATOM 623 N N . LEU A 1 77 ? 1.869 -4.562 -8.010 1.00 72.81 77 LEU A N 1
ATOM 624 C CA . LEU A 1 77 ? 1.560 -5.864 -7.407 1.00 72.81 77 LEU A CA 1
ATOM 625 C C . LEU A 1 77 ? 2.675 -6.378 -6.479 1.00 72.81 77 LEU A C 1
ATOM 627 O O . LEU A 1 77 ? 2.400 -6.972 -5.439 1.00 72.81 77 LEU A O 1
ATOM 631 N N . ALA A 1 78 ? 3.948 -6.145 -6.817 1.00 76.00 78 ALA A N 1
ATOM 632 C CA . ALA A 1 78 ? 5.060 -6.479 -5.926 1.00 76.00 78 ALA A CA 1
ATOM 633 C C . ALA A 1 78 ? 5.043 -5.620 -4.652 1.00 76.00 78 ALA A C 1
ATOM 635 O O . ALA A 1 78 ? 5.282 -6.140 -3.565 1.00 76.00 78 ALA A O 1
ATOM 636 N N . THR A 1 79 ? 4.739 -4.326 -4.771 1.00 75.19 79 THR A N 1
ATOM 637 C CA . THR A 1 79 ? 4.629 -3.407 -3.627 1.00 75.19 79 THR A CA 1
ATOM 638 C C . THR A 1 79 ? 3.467 -3.811 -2.724 1.00 75.19 79 THR A C 1
ATOM 640 O O . THR A 1 79 ? 3.643 -3.923 -1.513 1.00 75.19 79 THR A O 1
ATOM 643 N N . GLU A 1 80 ? 2.318 -4.130 -3.319 1.00 73.00 80 GLU A N 1
ATOM 644 C CA . GLU A 1 80 ? 1.147 -4.691 -2.644 1.00 73.00 80 GLU A CA 1
ATOM 645 C C . GLU A 1 80 ? 1.487 -5.947 -1.856 1.00 73.00 80 GLU A C 1
ATOM 647 O O . GLU A 1 80 ? 1.162 -6.041 -0.675 1.00 73.00 80 GLU A O 1
ATOM 652 N N . GLU A 1 81 ? 2.198 -6.893 -2.474 1.00 75.25 81 GLU A N 1
ATOM 653 C CA . GLU A 1 81 ? 2.602 -8.127 -1.808 1.00 75.25 81 GLU A CA 1
ATOM 654 C C . GLU A 1 81 ? 3.497 -7.855 -0.592 1.00 75.25 81 GLU A C 1
ATOM 656 O O . GLU A 1 81 ? 3.326 -8.494 0.450 1.00 75.25 81 GLU A O 1
ATOM 661 N N . ILE A 1 82 ? 4.447 -6.918 -0.703 1.00 76.38 82 ILE A N 1
ATOM 662 C CA . ILE A 1 82 ? 5.320 -6.535 0.415 1.00 76.38 82 ILE A CA 1
ATOM 663 C C . ILE A 1 82 ? 4.485 -5.919 1.536 1.00 76.38 82 ILE A C 1
ATOM 665 O O . ILE A 1 82 ? 4.583 -6.370 2.677 1.00 76.38 82 ILE A O 1
ATOM 669 N N . CYS A 1 83 ? 3.639 -4.937 1.213 1.00 74.56 83 CYS A N 1
ATOM 670 C CA . CYS A 1 83 ? 2.774 -4.280 2.184 1.00 74.56 83 CYS A CA 1
ATOM 671 C C . CYS A 1 83 ? 1.850 -5.292 2.865 1.00 74.56 83 CYS A C 1
ATOM 673 O O . CYS A 1 83 ? 1.808 -5.346 4.087 1.00 74.56 83 CYS A O 1
ATOM 675 N N . ALA A 1 84 ? 1.167 -6.152 2.108 1.00 72.44 84 ALA A N 1
ATOM 676 C CA . ALA A 1 84 ? 0.285 -7.175 2.656 1.00 72.44 84 ALA A CA 1
ATOM 677 C C . ALA A 1 84 ? 1.046 -8.147 3.570 1.00 72.44 84 ALA A C 1
ATOM 679 O O . ALA A 1 84 ? 0.587 -8.454 4.668 1.00 72.44 84 ALA A O 1
ATOM 680 N N . ARG A 1 85 ? 2.239 -8.608 3.176 1.00 74.94 85 ARG A N 1
ATOM 681 C CA . ARG A 1 85 ? 3.064 -9.459 4.045 1.00 74.94 85 ARG A CA 1
ATOM 682 C C . ARG A 1 85 ? 3.418 -8.745 5.344 1.00 74.94 85 ARG A C 1
ATOM 684 O O . ARG A 1 85 ? 3.184 -9.320 6.402 1.00 74.94 85 ARG A O 1
ATOM 691 N N . GLU A 1 86 ? 3.947 -7.527 5.282 1.00 76.44 86 GLU A N 1
ATOM 692 C CA . GLU A 1 86 ? 4.344 -6.759 6.471 1.00 76.44 86 GLU A CA 1
ATOM 693 C C . GLU A 1 86 ? 3.123 -6.492 7.386 1.00 76.44 86 GLU A C 1
ATOM 695 O O . GLU A 1 86 ? 3.160 -6.814 8.572 1.00 76.44 86 GLU A O 1
ATOM 700 N N . ILE A 1 87 ? 1.987 -6.063 6.820 1.00 71.12 87 ILE A N 1
ATOM 701 C CA . ILE A 1 87 ? 0.729 -5.796 7.541 1.00 71.12 87 ILE A CA 1
ATOM 702 C C . ILE A 1 87 ? 0.167 -7.056 8.221 1.00 71.12 87 ILE A C 1
ATOM 704 O O . ILE A 1 87 ? -0.212 -7.040 9.396 1.00 71.12 87 ILE A O 1
ATOM 708 N N . PHE A 1 88 ? 0.068 -8.162 7.480 1.00 70.44 88 PHE A N 1
ATOM 709 C CA . PHE A 1 88 ? -0.693 -9.337 7.910 1.00 70.44 88 PHE A CA 1
ATOM 710 C C . PHE A 1 88 ? 0.140 -10.384 8.654 1.00 70.44 88 PHE A C 1
ATOM 712 O O . PHE A 1 88 ? -0.436 -11.301 9.251 1.00 70.44 88 PHE A O 1
ATOM 719 N N . THR A 1 89 ? 1.472 -10.251 8.692 1.00 72.50 89 THR A N 1
ATOM 720 C CA . THR A 1 89 ? 2.355 -11.175 9.431 1.00 72.50 89 THR A CA 1
ATOM 721 C C . THR A 1 89 ? 1.954 -11.289 10.906 1.00 72.50 89 THR A C 1
ATOM 723 O O . THR A 1 89 ? 1.991 -12.382 11.470 1.00 72.50 89 THR A O 1
ATOM 726 N N . HIS A 1 90 ? 1.449 -10.210 11.509 1.00 64.81 90 HIS A N 1
ATOM 727 C CA . HIS A 1 90 ? 1.088 -10.168 12.929 1.00 64.81 90 HIS A CA 1
ATOM 728 C C . HIS A 1 90 ? -0.333 -10.653 13.245 1.00 64.81 90 HIS A C 1
ATOM 730 O O . HIS A 1 90 ? -0.638 -10.952 14.401 1.00 64.81 90 HIS A O 1
ATOM 736 N N . LEU A 1 91 ? -1.212 -10.807 12.247 1.00 63.41 91 LEU A N 1
ATOM 737 C CA . LEU A 1 91 ? -2.568 -11.317 12.495 1.00 63.41 91 LEU A CA 1
ATOM 738 C C . LEU A 1 91 ? -2.585 -12.810 12.863 1.00 63.41 91 LEU A C 1
ATOM 740 O O . LEU A 1 91 ? -3.544 -13.283 13.490 1.00 63.41 91 LEU A O 1
ATOM 744 N N . LYS A 1 92 ? -1.510 -13.535 12.523 1.00 63.03 92 LYS A N 1
ATOM 745 C CA . LYS A 1 92 ? -1.300 -14.955 12.845 1.00 63.03 92 LYS A CA 1
ATOM 746 C C . LYS A 1 92 ? -0.854 -15.201 14.293 1.00 63.03 92 LYS A C 1
ATOM 748 O O . LYS A 1 92 ? -0.912 -16.344 14.741 1.00 63.03 92 LYS A O 1
ATOM 753 N N . ASP A 1 93 ? -0.465 -14.161 15.035 1.00 65.00 93 ASP A N 1
ATOM 754 C CA . ASP A 1 93 ? -0.054 -14.291 16.437 1.00 65.00 93 ASP A CA 1
ATOM 755 C C . ASP A 1 93 ? -1.205 -14.811 17.318 1.00 65.00 93 ASP A C 1
ATOM 757 O O . ASP A 1 93 ? -2.379 -14.518 17.084 1.00 65.00 93 ASP A O 1
ATOM 761 N N . LYS A 1 94 ? -0.884 -15.529 18.401 1.00 68.19 94 LYS A N 1
ATOM 762 C CA . LYS A 1 94 ? -1.859 -15.916 19.448 1.00 68.19 94 LYS A CA 1
ATOM 763 C C . LYS A 1 94 ? -2.203 -14.768 20.420 1.00 68.19 94 LYS A C 1
ATOM 765 O O . LYS A 1 94 ? -2.805 -15.013 21.458 1.00 68.19 94 LYS A O 1
ATOM 770 N N . ALA A 1 95 ? -1.798 -13.537 20.101 1.00 72.62 95 ALA A N 1
ATOM 771 C CA . ALA A 1 95 ? -2.009 -12.349 20.926 1.00 72.62 95 ALA A CA 1
ATOM 772 C C . ALA A 1 95 ? -3.500 -12.008 21.104 1.00 72.62 95 ALA A C 1
ATOM 774 O O . ALA A 1 95 ? -4.351 -12.435 20.315 1.00 72.62 95 ALA A O 1
ATOM 775 N N . SER A 1 96 ? -3.813 -11.204 22.121 1.00 78.12 96 SER A N 1
ATOM 776 C CA . SER A 1 96 ? -5.171 -10.688 22.319 1.00 78.12 96 SER A CA 1
ATOM 777 C C . SER A 1 96 ? -5.604 -9.789 21.150 1.00 78.12 96 SER A C 1
ATOM 779 O O . SER A 1 96 ? -4.774 -9.218 20.441 1.00 78.12 96 SER A O 1
ATOM 781 N N . TYR A 1 97 ? -6.914 -9.625 20.941 1.00 73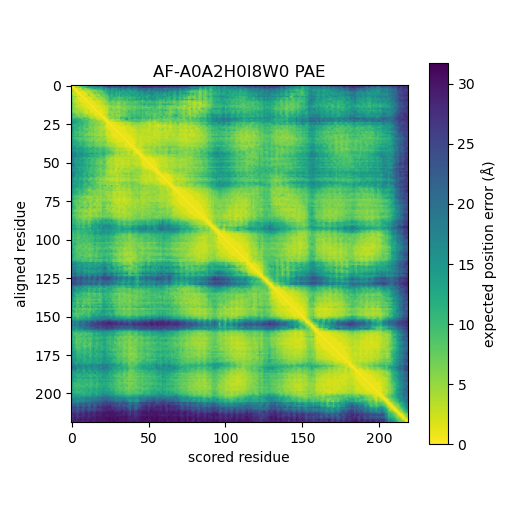.56 97 TYR A N 1
ATOM 782 C CA . TYR A 1 97 ? -7.438 -8.757 19.875 1.00 73.56 97 TYR A CA 1
ATOM 783 C C . TYR A 1 97 ? -6.929 -7.307 19.987 1.00 73.56 97 TYR A C 1
ATOM 785 O O . TYR A 1 97 ? -6.552 -6.701 18.987 1.00 73.56 97 TYR A O 1
ATOM 793 N N . VAL A 1 98 ? -6.846 -6.776 21.211 1.00 74.69 98 VAL A N 1
ATOM 794 C CA . VAL A 1 98 ? -6.339 -5.421 21.487 1.00 74.69 98 VAL A CA 1
ATOM 795 C C . VAL A 1 98 ? -4.869 -5.286 21.084 1.00 74.69 98 VAL A C 1
ATOM 797 O O . VAL A 1 98 ? -4.493 -4.319 20.422 1.00 74.69 98 VAL A O 1
ATOM 800 N N . GLU A 1 99 ? -4.037 -6.270 21.422 1.00 76.19 99 GLU A N 1
ATOM 801 C CA . GLU A 1 99 ? -2.627 -6.279 21.021 1.00 76.19 99 GLU A CA 1
ATOM 802 C C . GLU A 1 99 ? -2.465 -6.411 19.507 1.00 76.19 99 GLU A C 1
ATOM 804 O O . GLU A 1 99 ? -1.625 -5.725 18.927 1.00 76.19 99 GLU A O 1
ATOM 809 N N . LYS A 1 100 ? -3.285 -7.241 18.849 1.00 74.38 100 LYS A N 1
ATOM 810 C CA . LYS A 1 100 ? -3.292 -7.360 17.384 1.00 74.38 100 LYS A CA 1
ATOM 811 C C . LYS A 1 100 ? -3.647 -6.038 16.711 1.00 74.38 100 LYS A C 1
ATOM 813 O O . LYS A 1 100 ? -2.939 -5.629 15.796 1.00 74.38 100 LYS A O 1
ATOM 818 N N . LYS A 1 101 ? -4.687 -5.351 17.198 1.00 74.31 101 LYS A N 1
ATOM 819 C CA . LYS A 1 101 ? -5.097 -4.026 16.709 1.00 74.31 101 LYS A CA 1
ATOM 820 C C . LYS A 1 101 ? -3.962 -3.012 16.846 1.00 74.31 101 LYS A C 1
ATOM 822 O O . LYS A 1 101 ? -3.632 -2.336 15.878 1.00 74.31 101 LYS A O 1
ATOM 827 N N . ARG A 1 102 ? -3.317 -2.946 18.016 1.00 77.19 102 ARG A N 1
ATOM 828 C CA . ARG A 1 102 ? -2.193 -2.028 18.257 1.00 77.19 102 ARG A CA 1
ATOM 829 C C . ARG A 1 102 ? -0.990 -2.326 17.358 1.00 77.19 102 ARG A C 1
ATOM 831 O O . ARG A 1 102 ? -0.438 -1.400 16.775 1.00 77.19 102 ARG A O 1
ATOM 838 N N . LYS A 1 103 ? -0.588 -3.598 17.239 1.00 77.50 103 LYS A N 1
ATOM 839 C CA . LYS A 1 103 ? 0.518 -4.004 16.356 1.00 77.50 103 LYS A CA 1
ATOM 840 C C . LYS A 1 103 ? 0.221 -3.657 14.902 1.00 77.50 103 LYS A C 1
ATOM 842 O O . LYS A 1 103 ? 1.079 -3.101 14.235 1.00 77.50 103 LYS A O 1
ATOM 847 N N . PHE A 1 104 ? -0.995 -3.934 14.434 1.00 77.56 104 PHE A N 1
ATOM 848 C CA . PHE A 1 104 ? -1.387 -3.567 13.081 1.00 77.56 104 PHE A CA 1
ATOM 849 C C . PHE A 1 104 ? -1.301 -2.063 12.852 1.00 77.56 104 PHE A C 1
ATOM 851 O O . PHE A 1 104 ? -0.718 -1.665 11.858 1.00 77.56 104 PHE A O 1
ATOM 858 N N . ILE A 1 105 ? -1.842 -1.234 13.755 1.00 76.19 105 ILE A N 1
ATOM 859 C CA . ILE A 1 105 ? -1.775 0.230 13.618 1.00 76.19 105 ILE A CA 1
ATOM 860 C C . ILE A 1 105 ? -0.323 0.688 13.480 1.00 76.19 105 ILE A C 1
ATOM 862 O O . ILE A 1 105 ? -0.020 1.497 12.608 1.00 76.19 105 ILE A O 1
ATOM 866 N N . GLU A 1 106 ? 0.576 0.152 14.307 1.00 79.69 106 GLU A N 1
ATOM 867 C CA . GLU A 1 106 ? 1.988 0.528 14.273 1.00 79.69 106 GLU A CA 1
ATOM 868 C C . GLU A 1 106 ? 2.677 0.095 12.971 1.00 79.69 106 GLU A C 1
ATOM 870 O O . GLU A 1 106 ? 3.353 0.903 12.339 1.00 79.69 106 GLU A O 1
ATOM 875 N N . GLU A 1 107 ? 2.467 -1.141 12.518 1.00 78.50 107 GLU A N 1
ATOM 876 C CA . GLU A 1 107 ? 3.050 -1.624 11.258 1.00 78.50 107 GLU A CA 1
ATOM 877 C C . GLU A 1 107 ? 2.468 -0.914 10.041 1.00 78.50 107 GLU A C 1
ATOM 879 O O . GLU A 1 107 ? 3.183 -0.502 9.131 1.00 78.50 107 GLU A O 1
ATOM 884 N N . PHE A 1 108 ? 1.161 -0.695 10.046 1.00 77.50 108 PHE A N 1
ATOM 885 C CA . PHE A 1 108 ? 0.462 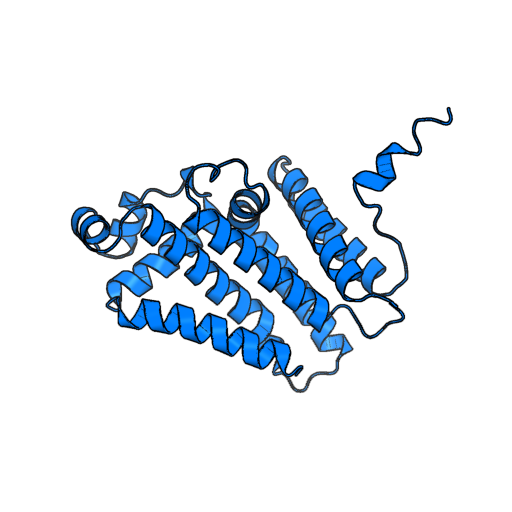0.032 9.003 1.00 77.50 108 PHE A CA 1
ATOM 886 C C . PHE A 1 108 ? 0.950 1.490 8.931 1.00 77.50 108 PHE A C 1
ATOM 888 O O . PHE A 1 108 ? 1.175 2.010 7.837 1.00 77.50 108 PHE A O 1
ATOM 895 N N . LYS A 1 109 ? 1.233 2.123 10.079 1.00 76.94 109 LYS A N 1
ATOM 896 C CA . LYS A 1 109 ? 1.914 3.424 10.149 1.00 76.94 109 LYS A CA 1
ATO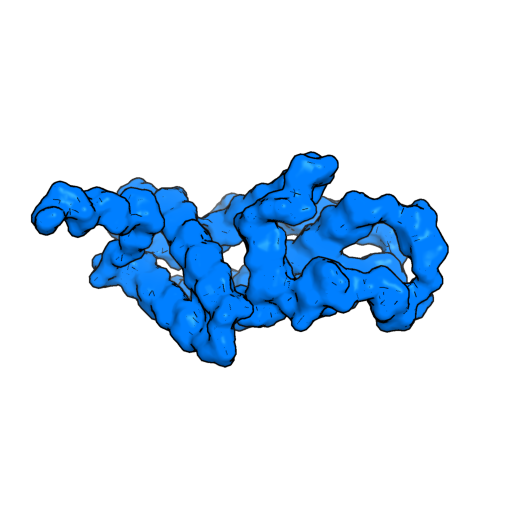M 897 C C . LYS A 1 109 ? 3.321 3.358 9.546 1.00 76.94 109 LYS A C 1
ATOM 899 O O . LYS A 1 109 ? 3.656 4.195 8.708 1.00 76.94 109 LYS A O 1
ATOM 904 N N . ASN A 1 110 ? 4.130 2.366 9.921 1.00 79.44 110 ASN A N 1
ATOM 905 C CA . ASN A 1 110 ? 5.493 2.186 9.402 1.00 79.44 110 ASN A CA 1
ATOM 906 C C . ASN A 1 110 ? 5.516 1.996 7.880 1.00 79.44 110 ASN A C 1
ATOM 908 O O . ASN A 1 110 ? 6.364 2.563 7.189 1.00 79.44 110 ASN A O 1
ATOM 912 N N . ILE A 1 111 ? 4.560 1.241 7.346 1.00 76.38 111 ILE A N 1
ATOM 913 C CA . ILE A 1 111 ? 4.417 0.999 5.910 1.00 76.38 111 ILE A CA 1
ATOM 914 C C . ILE A 1 111 ? 3.986 2.269 5.195 1.00 76.38 111 ILE A C 1
ATOM 916 O O . ILE A 1 111 ? 4.612 2.638 4.202 1.00 76.38 111 ILE A O 1
ATOM 920 N N . LEU A 1 112 ? 2.981 2.985 5.710 1.00 73.25 112 LEU A N 1
ATOM 921 C CA . LEU A 1 112 ? 2.601 4.270 5.130 1.00 73.25 112 LEU A CA 1
ATOM 922 C C . LEU A 1 112 ? 3.796 5.216 5.074 1.00 73.25 112 LEU A C 1
ATOM 924 O O . LEU A 1 112 ? 4.019 5.806 4.024 1.00 73.25 112 LEU A O 1
ATOM 928 N N . PHE A 1 113 ? 4.611 5.296 6.128 1.00 73.31 113 PHE A N 1
ATOM 929 C CA . PHE A 1 113 ? 5.844 6.086 6.115 1.00 73.31 113 PHE A CA 1
ATOM 930 C C . PHE A 1 113 ? 6.841 5.630 5.053 1.00 73.31 113 PHE A C 1
ATOM 932 O O . PHE A 1 113 ? 7.368 6.443 4.297 1.00 73.31 113 PHE A O 1
ATOM 939 N N . LYS A 1 114 ? 7.099 4.324 4.987 1.00 74.44 114 LYS A N 1
ATOM 940 C CA . LYS A 1 114 ? 8.103 3.740 4.094 1.00 74.44 114 LYS A CA 1
ATOM 941 C C . LYS A 1 114 ? 7.743 3.907 2.619 1.00 74.44 114 LYS A C 1
ATOM 943 O O . LYS A 1 114 ? 8.648 4.035 1.800 1.00 74.44 114 LYS A O 1
ATOM 948 N N . TYR A 1 115 ? 6.453 3.920 2.290 1.00 70.38 115 TYR A N 1
ATOM 949 C CA . TYR A 1 115 ? 5.960 3.976 0.915 1.00 70.38 115 TYR A CA 1
ATOM 950 C C . TYR A 1 115 ? 5.097 5.223 0.635 1.00 70.38 115 TYR A C 1
ATOM 952 O O . TYR A 1 115 ? 4.332 5.214 -0.326 1.00 70.38 115 TYR A O 1
ATOM 960 N N . THR A 1 116 ? 5.197 6.299 1.435 1.00 67.62 116 THR A N 1
ATOM 961 C CA . THR A 1 116 ? 4.320 7.495 1.347 1.00 67.62 116 THR A CA 1
ATOM 962 C C . THR A 1 116 ? 4.223 8.055 -0.076 1.00 67.62 116 THR A C 1
ATOM 964 O O . THR A 1 116 ? 3.126 8.337 -0.549 1.00 67.62 116 THR A O 1
ATOM 967 N N . ASP A 1 117 ? 5.340 8.165 -0.798 1.00 64.69 117 ASP A N 1
ATOM 968 C CA . ASP A 1 117 ? 5.343 8.689 -2.170 1.00 64.69 117 ASP A CA 1
ATOM 969 C C . ASP A 1 117 ? 4.652 7.760 -3.169 1.00 64.69 117 ASP A C 1
ATOM 971 O O . ASP A 1 117 ? 3.927 8.218 -4.058 1.00 64.69 117 ASP A O 1
ATOM 975 N N . PHE A 1 118 ? 4.836 6.448 -3.012 1.00 65.25 118 PHE A N 1
ATOM 976 C CA . PHE A 1 118 ? 4.127 5.448 -3.804 1.00 65.25 118 PHE A CA 1
ATOM 977 C C . PHE A 1 118 ? 2.621 5.497 -3.517 1.00 65.25 118 PHE A C 1
ATOM 979 O O . PHE A 1 118 ? 1.820 5.524 -4.454 1.00 65.25 118 PHE A O 1
ATOM 986 N N . PHE A 1 119 ? 2.240 5.593 -2.239 1.00 63.22 119 PHE A N 1
ATOM 987 C CA . PHE A 1 119 ? 0.854 5.776 -1.812 1.00 63.22 119 PHE A CA 1
ATOM 988 C C . PHE A 1 119 ? 0.249 7.017 -2.444 1.00 63.22 119 PHE A C 1
ATOM 990 O O . PHE A 1 119 ? -0.791 6.940 -3.070 1.00 63.22 119 PHE A O 1
ATOM 997 N N . ILE A 1 120 ? 0.903 8.166 -2.363 1.00 61.53 120 ILE A N 1
ATOM 998 C CA . ILE A 1 120 ? 0.342 9.412 -2.891 1.00 61.53 120 ILE A CA 1
ATOM 999 C C . ILE A 1 120 ? 0.233 9.377 -4.415 1.00 61.53 120 ILE A C 1
ATOM 1001 O O . ILE A 1 120 ? -0.765 9.831 -4.971 1.00 61.53 120 ILE A O 1
ATOM 1005 N N . THR A 1 121 ? 1.228 8.812 -5.098 1.00 63.06 121 THR A N 1
ATOM 1006 C CA . THR A 1 121 ? 1.218 8.699 -6.563 1.00 63.06 121 THR A CA 1
ATOM 1007 C C . THR A 1 121 ? 0.112 7.760 -7.050 1.00 63.06 121 THR A C 1
ATOM 1009 O O . THR A 1 121 ? -0.550 8.067 -8.039 1.00 63.06 121 THR A O 1
ATOM 1012 N N . SER A 1 122 ? -0.119 6.644 -6.349 1.00 61.81 122 SER A N 1
ATOM 1013 C CA . SER A 1 122 ? -1.233 5.730 -6.634 1.00 61.81 122 SER A CA 1
ATOM 1014 C C . SER A 1 122 ? -2.585 6.353 -6.253 1.00 61.81 122 SER A C 1
ATOM 1016 O O . SER A 1 122 ? -3.461 6.463 -7.106 1.00 61.81 122 SER A O 1
ATOM 1018 N N . LEU A 1 123 ? -2.730 6.874 -5.031 1.00 55.47 123 LEU A N 1
ATOM 1019 C CA . LEU A 1 123 ? -3.978 7.429 -4.483 1.00 55.47 123 LEU A CA 1
ATOM 1020 C C . LEU A 1 123 ? -4.492 8.666 -5.229 1.00 55.47 123 LEU A C 1
ATOM 1022 O O . LEU A 1 123 ? -5.703 8.844 -5.345 1.00 55.47 123 LEU A O 1
ATOM 1026 N N . LEU A 1 124 ? -3.612 9.539 -5.732 1.00 57.41 124 LEU A N 1
ATOM 1027 C CA . LEU A 1 124 ? -4.047 10.794 -6.352 1.00 57.41 124 LEU A CA 1
ATOM 1028 C C . LEU A 1 124 ? -4.563 10.642 -7.785 1.00 57.41 124 LEU A C 1
ATOM 1030 O O . LEU A 1 124 ? -5.118 11.614 -8.293 1.00 57.41 124 LEU A O 1
ATOM 1034 N N . GLY A 1 125 ? -4.382 9.487 -8.442 1.00 54.03 125 GLY A N 1
ATOM 1035 C CA . GLY A 1 125 ? -4.952 9.146 -9.760 1.00 54.03 125 GLY A CA 1
ATOM 1036 C C . GLY A 1 125 ? -4.573 10.060 -10.943 1.00 54.03 125 GLY A C 1
ATOM 1037 O O . GLY A 1 125 ? -4.715 9.683 -12.101 1.00 54.03 125 GLY A O 1
ATOM 1038 N N . HIS A 1 126 ? -4.031 11.252 -10.689 1.00 47.19 126 HIS A N 1
ATOM 1039 C CA . HIS A 1 126 ? -3.884 12.337 -11.653 1.00 47.19 126 HIS A CA 1
ATOM 1040 C C . HIS A 1 126 ? -2.829 12.085 -12.730 1.00 47.19 126 HIS A C 1
ATOM 1042 O O . HIS A 1 126 ? -2.697 12.889 -13.651 1.00 47.19 126 HIS A O 1
ATOM 1048 N N . GLN A 1 127 ? -2.074 10.995 -12.634 1.00 52.06 127 GLN A N 1
ATOM 1049 C CA . GLN A 1 127 ? -0.925 10.751 -13.501 1.00 52.06 127 GLN A CA 1
ATOM 1050 C C . GLN A 1 127 ? -1.078 9.516 -14.397 1.00 52.06 127 GLN A C 1
ATOM 1052 O O . GLN A 1 127 ? -0.263 9.344 -15.300 1.00 52.06 127 GLN A O 1
ATOM 1057 N N . PHE A 1 128 ? -2.141 8.716 -14.222 1.00 53.00 128 PHE A N 1
ATOM 1058 C CA . PHE A 1 128 ? -2.369 7.470 -14.975 1.00 53.00 128 PHE A CA 1
ATOM 1059 C C . PHE A 1 128 ? -3.598 7.500 -15.893 1.00 53.00 128 PHE A C 1
ATOM 1061 O O . PHE A 1 128 ? -3.971 6.470 -16.446 1.00 53.00 128 PHE A O 1
ATOM 1068 N N . ASN A 1 129 ? -4.194 8.677 -16.123 1.00 50.81 129 ASN A N 1
ATOM 1069 C CA . ASN A 1 129 ? -5.437 8.874 -16.892 1.00 50.81 129 ASN A CA 1
ATOM 1070 C C . ASN A 1 129 ? -5.476 8.244 -18.303 1.00 50.81 129 ASN A C 1
ATOM 1072 O O . ASN A 1 129 ? -6.548 8.188 -18.898 1.00 50.81 129 ASN A O 1
ATOM 1076 N N . ASN A 1 130 ? -4.353 7.746 -18.829 1.00 54.44 130 ASN A N 1
ATOM 1077 C CA . ASN A 1 130 ? -4.256 7.148 -20.159 1.00 54.44 130 ASN A CA 1
ATOM 1078 C C . ASN A 1 130 ? -3.967 5.632 -20.170 1.00 54.44 130 ASN A C 1
ATOM 1080 O O . ASN A 1 130 ? -3.907 5.059 -21.254 1.00 54.44 130 ASN A O 1
ATOM 1084 N N . GLU A 1 131 ? -3.803 4.963 -19.021 1.00 63.12 131 GLU A N 1
ATOM 1085 C CA . GLU A 1 131 ? -3.468 3.529 -18.972 1.00 63.12 131 GLU A CA 1
ATOM 1086 C C . GLU A 1 131 ? -4.429 2.770 -18.032 1.00 63.12 131 GLU A C 1
ATOM 1088 O O . GLU A 1 131 ? -4.254 2.742 -16.814 1.00 63.12 131 GLU A O 1
ATOM 1093 N N . ARG A 1 132 ? -5.471 2.147 -18.611 1.00 65.25 132 ARG A N 1
ATOM 1094 C CA . ARG A 1 132 ? -6.535 1.417 -17.885 1.00 65.25 132 ARG A CA 1
ATOM 1095 C C . ARG A 1 132 ? -5.985 0.367 -16.915 1.00 65.25 132 ARG A C 1
ATOM 1097 O O . ARG A 1 132 ? -6.452 0.279 -15.789 1.00 65.25 132 ARG A O 1
ATOM 1104 N N . GLU A 1 133 ? -4.967 -0.369 -17.343 1.00 62.25 133 GLU A N 1
ATOM 1105 C CA . GLU A 1 133 ? -4.323 -1.432 -16.561 1.00 62.25 133 GLU A CA 1
ATOM 1106 C C . GLU A 1 133 ? -3.688 -0.898 -15.268 1.00 62.25 133 GLU A C 1
ATOM 1108 O O . GLU A 1 133 ? -3.696 -1.581 -14.246 1.00 62.25 133 GLU A O 1
ATOM 1113 N N . LEU A 1 134 ? -3.195 0.347 -15.278 1.00 63.03 134 LEU A N 1
ATOM 1114 C CA . LEU A 1 134 ? -2.619 0.977 -14.090 1.00 63.03 134 LEU A CA 1
ATOM 1115 C C . LEU A 1 134 ? -3.698 1.471 -13.133 1.00 63.03 134 LEU A C 1
ATOM 1117 O O . LEU A 1 134 ? -3.544 1.336 -11.921 1.00 63.03 134 LEU A O 1
ATOM 1121 N N . ASN A 1 135 ? -4.802 1.996 -13.671 1.00 65.62 135 ASN A N 1
ATOM 1122 C CA . ASN A 1 135 ? -5.962 2.361 -12.863 1.00 65.62 135 ASN A CA 1
ATOM 1123 C C . ASN A 1 135 ? -6.555 1.138 -12.156 1.00 65.62 135 ASN A C 1
ATOM 1125 O O . ASN A 1 135 ? -6.866 1.232 -10.974 1.00 65.62 135 ASN A O 1
ATOM 1129 N N . ASP A 1 136 ? -6.651 -0.009 -12.833 1.00 68.25 136 ASP A N 1
ATOM 1130 C CA . ASP A 1 136 ? -7.165 -1.245 -12.233 1.00 68.25 136 ASP A CA 1
ATOM 1131 C C . ASP A 1 136 ? -6.267 -1.724 -11.076 1.00 68.25 136 ASP A C 1
ATOM 1133 O O . ASP A 1 136 ? -6.770 -2.075 -10.008 1.00 68.25 136 ASP A O 1
ATOM 1137 N N . SER A 1 137 ? -4.938 -1.656 -11.226 1.00 65.88 137 SER A N 1
ATOM 1138 C CA . SER A 1 137 ? -4.002 -1.970 -10.135 1.00 65.88 137 SER A CA 1
ATOM 1139 C C . SER A 1 137 ? -4.111 -1.003 -8.956 1.00 65.88 137 SER A C 1
ATOM 1141 O O . SER A 1 137 ? -4.137 -1.438 -7.813 1.00 65.88 137 SER A O 1
ATOM 1143 N N . VAL A 1 138 ? -4.242 0.299 -9.205 1.00 67.31 138 VAL A N 1
ATOM 1144 C CA . VAL A 1 138 ? -4.444 1.298 -8.141 1.00 67.31 138 VAL A CA 1
ATOM 1145 C C . VAL A 1 138 ? -5.787 1.104 -7.422 1.00 67.31 138 VAL A C 1
ATOM 1147 O O . VAL A 1 138 ? -5.869 1.230 -6.202 1.00 67.31 138 VAL A O 1
ATOM 1150 N N . ILE A 1 139 ? -6.854 0.781 -8.155 1.00 70.44 139 ILE A N 1
ATOM 1151 C CA . ILE A 1 139 ? -8.166 0.475 -7.571 1.00 70.44 139 ILE A CA 1
ATOM 1152 C C . ILE A 1 139 ? -8.071 -0.765 -6.682 1.00 70.44 139 ILE A C 1
ATOM 1154 O O . ILE A 1 139 ? -8.576 -0.749 -5.556 1.00 70.44 139 ILE A O 1
ATOM 1158 N N . ASN A 1 140 ? -7.398 -1.814 -7.163 1.00 68.88 140 ASN A N 1
ATOM 1159 C CA . ASN A 1 140 ? -7.153 -3.015 -6.377 1.00 68.88 140 ASN A CA 1
ATOM 1160 C C . ASN A 1 140 ? -6.364 -2.671 -5.116 1.00 68.88 140 ASN A C 1
ATOM 1162 O O . ASN A 1 140 ? -6.818 -3.025 -4.032 1.00 68.88 140 ASN A O 1
ATOM 1166 N N . PHE A 1 141 ? -5.299 -1.876 -5.216 1.00 70.44 141 PHE A N 1
ATOM 1167 C CA . PHE A 1 141 ? -4.556 -1.397 -4.056 1.00 70.44 141 PHE A CA 1
ATOM 1168 C C . PHE A 1 141 ? -5.451 -0.722 -3.010 1.00 70.44 141 PHE A C 1
ATOM 1170 O O . PHE A 1 141 ? -5.404 -1.062 -1.831 1.00 70.44 141 PHE A O 1
ATOM 1177 N N . HIS A 1 142 ? -6.331 0.196 -3.416 1.00 72.06 142 HIS A N 1
ATOM 1178 C CA . HIS A 1 142 ? -7.249 0.855 -2.479 1.00 72.06 142 HIS A CA 1
ATOM 1179 C C . HIS A 1 142 ? -8.223 -0.121 -1.828 1.00 72.06 142 HIS A C 1
ATOM 1181 O O . HIS A 1 142 ? -8.471 -0.033 -0.623 1.00 72.06 142 HIS A O 1
ATOM 1187 N N . LYS A 1 143 ? -8.755 -1.066 -2.609 1.00 72.38 143 LYS A N 1
ATOM 1188 C CA . LYS A 1 143 ? -9.648 -2.106 -2.100 1.00 72.38 143 LYS A CA 1
ATOM 1189 C C . LYS A 1 143 ? -8.946 -2.952 -1.037 1.00 72.38 143 LYS A C 1
ATOM 1191 O O . LYS A 1 143 ? -9.509 -3.188 0.021 1.00 72.38 143 LYS A O 1
ATOM 1196 N N . GLN A 1 144 ? -7.690 -3.328 -1.256 1.00 69.19 144 GLN A N 1
ATOM 1197 C CA . GLN A 1 144 ? -6.901 -4.099 -0.289 1.00 69.19 144 GLN A CA 1
ATOM 1198 C C . GLN A 1 144 ? -6.730 -3.378 1.050 1.00 69.19 144 GLN A C 1
ATOM 1200 O O . GLN A 1 144 ? -6.827 -3.980 2.120 1.00 69.19 144 GLN A O 1
ATOM 1205 N N . TRP A 1 145 ? -6.489 -2.071 0.994 1.00 73.88 145 TRP A N 1
ATOM 1206 C CA . TRP A 1 145 ? -6.345 -1.241 2.184 1.00 73.88 145 TRP A CA 1
ATOM 1207 C C . TRP A 1 145 ? -7.670 -1.065 2.928 1.00 73.88 145 TRP A C 1
ATOM 1209 O O . TRP A 1 145 ? -7.688 -1.026 4.159 1.00 73.88 145 TRP A O 1
ATOM 1219 N N . HIS A 1 146 ? -8.780 -1.019 2.194 1.00 76.94 146 HIS A N 1
ATOM 1220 C CA . HIS A 1 146 ? -10.127 -0.980 2.760 1.00 76.94 146 HIS A CA 1
ATOM 1221 C C . HIS A 1 146 ? -10.413 -2.260 3.549 1.00 76.94 146 HIS A C 1
ATOM 1223 O O . HIS A 1 146 ? -10.765 -2.183 4.724 1.00 76.94 146 HIS A O 1
ATOM 1229 N N . GLU A 1 147 ? -10.122 -3.419 2.958 1.00 73.44 147 GLU A N 1
ATOM 1230 C CA . GLU A 1 147 ? -10.274 -4.736 3.593 1.00 73.44 147 GLU A CA 1
ATOM 1231 C C . GLU A 1 147 ? -9.381 -4.904 4.836 1.00 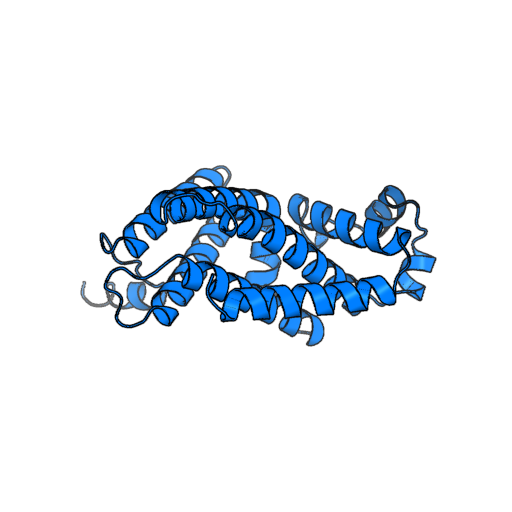73.44 147 GLU A C 1
ATOM 1233 O O . GLU A 1 147 ? -9.799 -5.450 5.865 1.00 73.44 147 GLU A O 1
ATOM 1238 N N . ALA A 1 148 ? -8.145 -4.392 4.785 1.00 72.19 148 ALA A N 1
ATOM 1239 C CA . ALA A 1 148 ? -7.231 -4.410 5.926 1.00 72.19 148 ALA A CA 1
ATOM 1240 C C . ALA A 1 148 ? -7.779 -3.598 7.112 1.00 72.19 148 ALA A C 1
ATOM 1242 O O . ALA A 1 148 ? -7.698 -4.044 8.258 1.00 72.19 148 ALA A O 1
ATOM 1243 N N . ILE A 1 149 ? -8.377 -2.432 6.844 1.00 75.19 149 ILE A N 1
ATOM 1244 C CA . ILE A 1 149 ? -9.023 -1.614 7.876 1.00 75.19 149 ILE A CA 1
ATOM 1245 C C . ILE A 1 149 ? -10.301 -2.295 8.370 1.00 75.19 149 ILE A C 1
ATOM 1247 O O . ILE A 1 149 ? -10.492 -2.376 9.579 1.00 75.19 149 ILE A O 1
ATOM 1251 N N . LEU A 1 150 ? -11.139 -2.853 7.489 1.00 74.88 150 LEU A N 1
ATOM 1252 C CA . LEU A 1 150 ? -12.352 -3.588 7.882 1.00 74.88 150 LEU A CA 1
ATOM 1253 C C . LEU A 1 150 ? -12.073 -4.745 8.832 1.00 74.88 150 LEU A C 1
ATOM 1255 O O . LEU A 1 150 ? -12.834 -4.995 9.759 1.00 74.88 150 LEU A O 1
ATOM 1259 N N . THR A 1 151 ? -10.955 -5.427 8.621 1.00 68.06 151 THR A N 1
ATOM 1260 C CA . THR A 1 151 ? -10.527 -6.553 9.45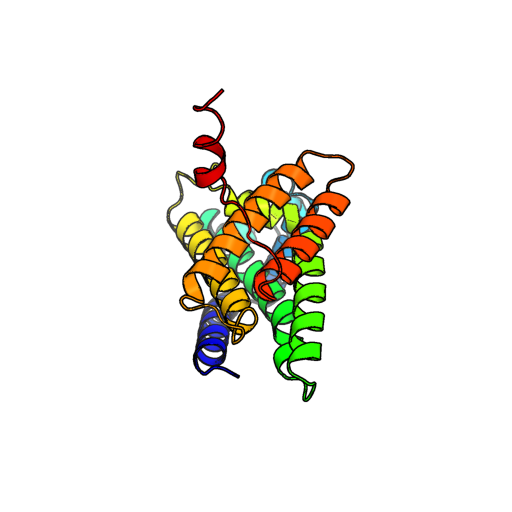0 1.00 68.06 151 THR A CA 1
ATOM 1261 C C . THR A 1 151 ? -10.264 -6.159 10.910 1.00 68.06 151 THR A C 1
ATOM 1263 O O . THR A 1 151 ? -10.269 -7.016 11.795 1.00 68.06 151 THR A O 1
ATOM 1266 N N . ILE A 1 152 ? -9.977 -4.881 11.172 1.00 66.69 152 ILE A N 1
ATOM 1267 C CA . ILE A 1 152 ? -9.358 -4.425 12.428 1.00 66.69 152 ILE A CA 1
ATOM 1268 C C . ILE A 1 152 ? -10.137 -3.281 13.077 1.00 66.69 152 ILE A C 1
ATOM 1270 O O . ILE A 1 152 ? -10.045 -3.078 14.294 1.00 66.69 152 ILE A O 1
ATOM 1274 N N . ALA A 1 153 ? -10.925 -2.552 12.287 1.00 63.12 153 ALA A N 1
ATOM 1275 C CA . ALA A 1 153 ? -11.720 -1.424 12.738 1.00 63.12 153 ALA A CA 1
ATOM 1276 C C . ALA A 1 153 ? -12.921 -1.845 13.615 1.00 63.12 153 ALA A C 1
ATOM 1278 O O . ALA A 1 153 ? -13.095 -1.192 14.644 1.00 63.12 153 ALA A O 1
ATOM 1279 N N . PRO A 1 154 ? -13.693 -2.927 13.357 1.00 62.59 154 PRO A N 1
ATOM 1280 C CA . PRO A 1 154 ? -14.806 -3.302 14.240 1.00 62.59 154 PRO A CA 1
ATOM 1281 C C . PRO A 1 154 ? -14.671 -4.702 14.872 1.00 62.59 154 PRO A C 1
ATOM 1283 O O . PRO A 1 154 ? -14.218 -5.655 14.240 1.00 62.59 154 PRO A O 1
ATOM 1286 N N . PRO A 1 155 ? -15.098 -4.821 16.147 1.00 48.66 155 PRO A N 1
ATOM 1287 C CA . PRO A 1 155 ? -16.545 -4.877 16.388 1.00 48.66 155 PRO A CA 1
ATOM 1288 C C . PRO A 1 155 ? -17.142 -3.754 17.256 1.00 48.66 155 PRO A C 1
ATOM 1290 O O . PRO A 1 155 ? -18.282 -3.882 17.691 1.00 48.66 155 PRO A O 1
ATOM 1293 N N . PHE A 1 156 ? -16.441 -2.657 17.554 1.00 51.34 156 PHE A N 1
ATOM 1294 C CA . PHE A 1 156 ? -17.027 -1.638 18.437 1.00 51.34 156 PHE A CA 1
ATOM 1295 C C . PHE A 1 156 ? -18.087 -0.790 17.721 1.00 51.34 156 PHE A C 1
ATOM 1297 O O . PHE A 1 156 ? -17.740 0.092 16.954 1.00 51.34 156 PHE A O 1
ATOM 1304 N N . ASN A 1 157 ? -19.365 -1.050 18.020 1.00 53.59 157 ASN A N 1
ATOM 1305 C CA . ASN A 1 157 ? -20.540 -0.168 17.893 1.00 53.59 157 ASN A CA 1
ATOM 1306 C C . ASN A 1 157 ? -20.853 0.509 16.546 1.00 53.59 157 ASN A C 1
ATOM 1308 O O . ASN A 1 157 ? -21.835 1.247 16.472 1.00 53.59 157 ASN A O 1
ATOM 1312 N N . PHE A 1 158 ? -20.088 0.270 15.485 1.00 57.28 158 PHE A N 1
ATOM 1313 C CA . PHE A 1 158 ? -20.415 0.814 14.173 1.00 57.28 158 PHE A CA 1
ATOM 1314 C C . PHE A 1 158 ? -21.469 -0.048 13.494 1.00 57.28 158 PHE A C 1
ATOM 1316 O O . PHE A 1 158 ? -21.273 -1.244 13.283 1.00 57.28 158 PHE A O 1
ATOM 1323 N N . VAL A 1 159 ? -22.582 0.593 13.145 1.00 57.91 159 VAL A N 1
ATOM 1324 C CA . VAL A 1 159 ? -23.662 -0.004 12.353 1.00 57.91 159 VAL A CA 1
ATOM 1325 C C . VAL A 1 159 ? -23.163 -0.334 10.937 1.00 57.91 159 VAL A C 1
ATOM 1327 O O . VAL A 1 159 ? -23.634 -1.297 10.342 1.00 57.91 159 VAL A O 1
ATOM 1330 N N . GLU A 1 160 ? -22.147 0.392 10.441 1.00 73.38 160 GLU A N 1
ATOM 1331 C CA . GLU A 1 160 ? -21.625 0.269 9.072 1.00 73.38 160 GLU A CA 1
ATOM 1332 C C . GLU A 1 160 ? -20.075 0.223 9.024 1.00 73.38 160 GLU A C 1
ATOM 1334 O O . GLU A 1 160 ? -19.408 1.232 8.783 1.00 73.38 160 GLU A O 1
ATOM 1339 N N . PRO A 1 161 ? -19.453 -0.953 9.244 1.00 72.88 161 PRO A N 1
ATOM 1340 C CA . PRO A 1 161 ? -18.002 -1.157 9.135 1.00 72.88 161 PRO A CA 1
ATOM 1341 C C . PRO A 1 161 ? -17.373 -0.655 7.828 1.00 72.88 161 PRO A C 1
ATOM 1343 O O . PRO A 1 161 ? -16.277 -0.090 7.839 1.00 72.88 161 PRO A O 1
ATOM 1346 N N . GLU A 1 162 ? -18.069 -0.849 6.706 1.00 77.56 162 GLU A N 1
ATOM 1347 C CA . GLU A 1 162 ? -17.630 -0.441 5.365 1.00 77.56 162 GLU A CA 1
ATOM 1348 C C . GLU A 1 162 ? -17.429 1.068 5.243 1.00 77.56 162 GLU A C 1
ATOM 1350 O O . GLU A 1 162 ? -16.438 1.518 4.654 1.00 77.56 162 GLU A O 1
ATOM 1355 N N . GLU A 1 163 ? -18.332 1.844 5.842 1.00 76.88 163 GLU A N 1
ATOM 1356 C CA . GLU A 1 163 ? -18.263 3.299 5.862 1.00 76.88 163 GLU A CA 1
ATOM 1357 C C . GLU A 1 163 ? -17.071 3.779 6.695 1.00 76.88 163 GLU A C 1
ATOM 1359 O O . GLU A 1 163 ? -16.332 4.670 6.267 1.00 76.88 163 GLU A O 1
ATOM 1364 N N . VAL A 1 164 ? -16.813 3.136 7.837 1.00 77.38 164 VAL A N 1
ATOM 1365 C CA . VAL A 1 164 ? -15.655 3.433 8.693 1.00 77.38 164 VAL A CA 1
ATOM 1366 C C . VAL A 1 164 ? -14.354 3.200 7.938 1.00 77.38 164 VAL A C 1
ATOM 1368 O O . VAL A 1 164 ? -13.479 4.069 7.931 1.00 77.38 164 VAL A O 1
ATOM 1371 N N . ALA A 1 165 ? -14.215 2.051 7.276 1.00 79.69 165 ALA A N 1
ATOM 1372 C CA . ALA A 1 165 ? -13.012 1.735 6.516 1.00 79.69 165 ALA A CA 1
ATOM 1373 C C . ALA A 1 165 ? -12.811 2.701 5.342 1.00 79.69 165 ALA A C 1
ATOM 1375 O O . ALA A 1 165 ? -11.708 3.214 5.140 1.00 79.69 165 ALA A O 1
ATOM 1376 N N . ARG A 1 166 ? -13.887 3.034 4.619 1.00 78.00 166 ARG A N 1
ATOM 1377 C CA . ARG A 1 166 ? -13.843 4.002 3.517 1.00 78.00 166 ARG A CA 1
ATOM 1378 C C . ARG A 1 166 ? -13.440 5.390 4.006 1.00 78.00 166 ARG A C 1
ATOM 1380 O O . ARG A 1 166 ? -12.538 6.000 3.433 1.00 78.00 166 ARG A O 1
ATOM 1387 N N . SER A 1 167 ? -14.071 5.874 5.069 1.00 81.56 167 SER A N 1
ATOM 1388 C CA . SER A 1 167 ? -13.790 7.189 5.647 1.00 81.56 167 SER A CA 1
ATOM 1389 C C . SER A 1 167 ? -12.361 7.274 6.174 1.00 81.56 167 SER A C 1
ATOM 1391 O O . SER A 1 167 ? -11.675 8.272 5.957 1.00 81.56 167 SER A O 1
ATOM 1393 N N . SER A 1 168 ? -11.873 6.187 6.773 1.00 81.94 168 SER A N 1
ATOM 1394 C CA . SER A 1 168 ? -10.495 6.079 7.251 1.00 81.94 168 SER A CA 1
ATOM 1395 C C . SER A 1 168 ? -9.482 6.207 6.118 1.00 81.94 168 SER A C 1
ATOM 1397 O O . SER A 1 168 ? -8.506 6.943 6.253 1.00 81.94 168 SER A O 1
ATOM 1399 N N . LEU A 1 169 ? -9.726 5.548 4.980 1.00 80.00 169 LEU A N 1
ATOM 1400 C CA . LEU A 1 169 ? -8.865 5.679 3.804 1.00 80.00 169 LEU A CA 1
ATOM 1401 C C . LEU A 1 169 ? -8.875 7.087 3.229 1.00 80.00 169 LEU A C 1
ATOM 1403 O O . LEU A 1 169 ? -7.810 7.637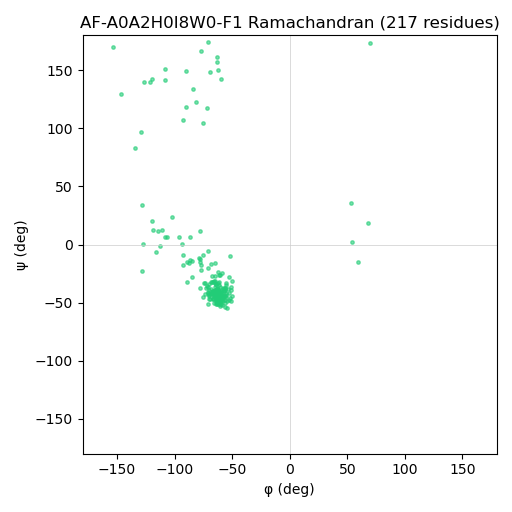 2.969 1.00 80.00 169 LEU A O 1
ATOM 1407 N N . VAL A 1 170 ? -10.056 7.680 3.043 1.00 78.69 170 VAL A N 1
ATOM 1408 C CA . VAL A 1 170 ? -10.177 9.045 2.507 1.00 78.69 170 VAL A CA 1
ATOM 1409 C C . VAL A 1 170 ? -9.436 10.038 3.402 1.00 78.69 170 VAL A C 1
ATOM 1411 O O . VAL A 1 170 ? -8.711 10.900 2.903 1.00 78.69 170 VAL A O 1
ATOM 1414 N N . TYR A 1 171 ? -9.576 9.890 4.719 1.00 82.25 171 TYR A N 1
ATOM 1415 C CA . TYR A 1 171 ? -8.864 10.707 5.691 1.00 82.25 171 TYR A CA 1
ATOM 1416 C C . TYR A 1 171 ? -7.340 10.517 5.594 1.00 82.25 171 TYR A C 1
ATOM 1418 O O . TYR A 1 171 ? -6.616 11.500 5.439 1.00 82.25 171 TYR A O 1
ATOM 1426 N N . LEU A 1 172 ? -6.851 9.269 5.571 1.00 79.62 172 LEU A N 1
ATOM 1427 C CA . LEU A 1 172 ? -5.424 8.960 5.392 1.00 79.62 172 LEU A CA 1
ATOM 1428 C C . LEU A 1 172 ? -4.855 9.548 4.100 1.00 79.62 172 LEU A C 1
ATOM 1430 O O . LEU A 1 172 ? -3.781 10.141 4.126 1.00 79.62 172 LEU A O 1
ATOM 1434 N N . VAL A 1 173 ? -5.571 9.428 2.980 1.00 75.88 173 VAL A N 1
ATOM 1435 C CA . VAL A 1 173 ? -5.161 10.002 1.687 1.00 75.88 173 VAL A CA 1
ATOM 1436 C C . VAL A 1 173 ? -4.968 11.513 1.801 1.00 75.88 173 VAL A C 1
ATOM 1438 O O . VAL A 1 173 ? -3.971 12.054 1.311 1.00 75.88 173 VAL A O 1
ATOM 1441 N N . GLY A 1 174 ? -5.916 12.198 2.445 1.00 75.44 174 GLY A N 1
ATOM 1442 C CA . GLY A 1 174 ? -5.856 13.640 2.666 1.00 75.44 174 GLY A CA 1
ATOM 1443 C C . GLY A 1 174 ? -4.639 14.040 3.499 1.00 75.44 174 GLY A C 1
ATOM 1444 O O . GLY A 1 174 ? -3.871 14.913 3.091 1.00 75.44 174 GLY A O 1
ATOM 1445 N N . GLU A 1 175 ? -4.421 13.356 4.619 1.00 81.38 175 GLU A N 1
ATOM 1446 C CA . GLU A 1 175 ? -3.308 13.631 5.532 1.00 81.38 175 GLU A CA 1
ATOM 1447 C C . GLU A 1 175 ? -1.945 13.312 4.899 1.00 81.38 175 GLU A C 1
ATOM 1449 O O . GLU A 1 175 ? -1.024 14.122 4.994 1.00 81.38 175 GLU A O 1
ATOM 1454 N N . LEU A 1 176 ? -1.820 12.205 4.157 1.00 77.06 176 LEU A N 1
ATOM 1455 C CA . LEU A 1 176 ? -0.609 11.869 3.395 1.00 77.06 176 LEU A CA 1
ATOM 1456 C C . LEU A 1 176 ? -0.303 12.932 2.332 1.00 77.06 176 LEU A C 1
ATOM 1458 O O . LEU A 1 176 ? 0.839 13.371 2.186 1.00 77.06 176 LEU A O 1
ATOM 1462 N N . SER A 1 177 ? -1.330 13.408 1.625 1.00 73.69 177 SER A N 1
ATOM 1463 C CA . SER A 1 177 ? -1.183 14.456 0.607 1.00 73.69 177 SER A CA 1
ATOM 1464 C C . SER A 1 177 ? -0.684 15.782 1.191 1.00 73.69 177 SER A C 1
ATOM 1466 O O . SER A 1 177 ? 0.029 16.528 0.513 1.00 73.69 177 SER A O 1
ATOM 1468 N N . ILE A 1 178 ? -1.060 16.093 2.436 1.00 76.00 178 ILE A N 1
ATOM 1469 C CA . ILE A 1 178 ? -0.556 17.255 3.178 1.00 76.00 178 ILE A CA 1
ATOM 1470 C C . ILE A 1 178 ? 0.866 16.986 3.672 1.00 76.00 178 ILE A C 1
ATOM 1472 O O . ILE A 1 178 ? 1.734 17.845 3.506 1.00 76.00 178 ILE A O 1
ATOM 1476 N N . ALA A 1 179 ? 1.111 15.800 4.235 1.00 77.25 179 ALA A N 1
ATOM 1477 C CA . ALA A 1 179 ? 2.396 15.400 4.789 1.00 77.25 179 ALA A CA 1
ATOM 1478 C C . ALA A 1 179 ? 3.523 15.508 3.758 1.00 77.25 179 ALA A C 1
ATOM 1480 O O . ALA A 1 179 ? 4.561 16.096 4.046 1.00 77.25 179 ALA A O 1
ATOM 1481 N N . ASN A 1 180 ? 3.296 15.044 2.529 1.00 71.06 180 ASN A N 1
ATOM 1482 C CA . ASN A 1 180 ? 4.319 15.072 1.481 1.00 71.06 180 ASN A CA 1
ATOM 1483 C C . ASN A 1 180 ? 4.675 16.484 0.986 1.00 71.06 180 ASN A C 1
ATOM 1485 O O . ASN A 1 180 ? 5.708 16.710 0.366 1.00 71.06 180 ASN A O 1
ATOM 1489 N N . LYS A 1 181 ? 3.827 17.476 1.269 1.00 73.75 181 LYS A N 1
ATOM 1490 C CA . LYS A 1 181 ? 4.077 18.876 0.899 1.00 73.75 181 LYS A CA 1
ATOM 1491 C C . LYS A 1 181 ? 4.753 19.667 2.016 1.00 73.75 181 LYS A C 1
ATOM 1493 O O . LYS A 1 181 ? 4.969 20.868 1.847 1.00 73.75 181 LYS A O 1
ATOM 1498 N N . ARG A 1 182 ? 5.044 19.044 3.165 1.00 75.44 182 ARG A N 1
ATOM 1499 C CA . ARG A 1 182 ? 5.540 19.736 4.356 1.00 75.44 182 ARG A CA 1
ATOM 1500 C C . ARG A 1 182 ? 6.843 19.132 4.891 1.00 75.44 182 ARG A C 1
ATOM 1502 O O . ARG A 1 182 ? 6.952 17.913 4.986 1.00 75.44 182 ARG A O 1
ATOM 1509 N N . PRO A 1 183 ? 7.802 19.964 5.341 1.00 73.12 183 PRO A N 1
ATOM 1510 C CA . PRO A 1 183 ? 9.035 19.485 5.974 1.00 73.12 183 PRO A CA 1
ATOM 1511 C C . PRO A 1 183 ? 8.789 18.666 7.250 1.00 73.12 183 PRO A C 1
ATOM 1513 O O . PRO A 1 183 ? 9.607 17.831 7.620 1.00 73.12 183 PRO A O 1
ATOM 1516 N N . ASP A 1 184 ? 7.665 18.903 7.932 1.00 77.50 184 ASP A N 1
ATOM 1517 C CA . ASP A 1 184 ? 7.234 18.207 9.145 1.00 77.50 184 ASP A CA 1
ATOM 1518 C C . ASP A 1 184 ? 6.140 17.160 8.878 1.00 77.50 184 ASP A C 1
ATOM 1520 O O . ASP A 1 184 ? 5.400 16.796 9.795 1.00 77.50 184 ASP A O 1
ATOM 1524 N N . GLY A 1 185 ? 6.047 16.648 7.644 1.00 70.00 185 GLY A N 1
ATOM 1525 C CA . GLY A 1 185 ? 5.021 15.696 7.208 1.00 70.00 185 GLY A CA 1
ATOM 1526 C C . GLY A 1 185 ? 4.836 14.485 8.123 1.00 70.00 185 GLY A C 1
ATOM 1527 O O . GLY A 1 185 ? 3.712 14.021 8.315 1.00 70.00 185 GLY A O 1
ATOM 1528 N N . ILE A 1 186 ? 5.910 14.045 8.788 1.00 75.19 186 ILE A N 1
ATOM 1529 C CA . ILE A 1 186 ? 5.865 12.944 9.756 1.00 75.19 186 ILE A CA 1
ATOM 1530 C C . ILE A 1 186 ? 4.846 13.191 10.872 1.00 75.19 186 ILE A C 1
ATOM 1532 O O . ILE A 1 186 ? 4.057 12.307 11.200 1.00 75.19 186 ILE A O 1
ATOM 1536 N N . LYS A 1 187 ? 4.782 14.423 11.387 1.00 79.62 187 LYS A N 1
ATOM 1537 C CA . LYS A 1 187 ? 3.854 14.791 12.462 1.00 79.62 187 LYS A CA 1
ATOM 1538 C C . LYS A 1 187 ? 2.390 14.749 12.018 1.00 79.62 187 LYS A C 1
ATOM 1540 O O . LYS A 1 187 ? 1.518 14.558 12.860 1.00 79.62 187 LYS A O 1
ATOM 1545 N N . TYR A 1 188 ? 2.101 14.951 10.729 1.00 76.50 188 TYR A N 1
ATOM 1546 C CA . TYR A 1 188 ? 0.733 14.871 10.195 1.00 76.50 188 TYR A CA 1
ATOM 1547 C C . TYR A 1 188 ? 0.268 13.425 10.118 1.00 76.50 188 TYR A C 1
ATOM 1549 O O . TYR A 1 188 ? -0.835 13.121 10.554 1.00 76.50 188 TYR A O 1
ATOM 1557 N N . ILE A 1 189 ? 1.143 12.524 9.670 1.00 76.62 189 ILE A N 1
ATOM 1558 C CA . ILE A 1 189 ? 0.850 11.089 9.632 1.00 76.62 189 ILE A CA 1
ATOM 1559 C C . ILE A 1 189 ? 0.625 10.559 11.056 1.00 76.62 189 ILE A C 1
ATOM 1561 O O . ILE A 1 189 ? -0.376 9.895 11.309 1.00 76.62 189 ILE A O 1
ATOM 1565 N N . GLU A 1 190 ? 1.480 10.914 12.021 1.00 82.19 190 GLU A N 1
ATOM 1566 C CA . GLU A 1 190 ? 1.290 10.523 13.429 1.00 82.19 190 GLU A CA 1
ATOM 1567 C C . GLU A 1 190 ? -0.040 11.025 14.012 1.00 82.19 190 GLU A C 1
ATOM 1569 O O . GLU A 1 190 ? -0.762 10.267 14.664 1.00 82.19 190 GLU A O 1
ATOM 1574 N N . LYS A 1 191 ? -0.396 12.289 13.748 1.00 83.56 191 LYS A N 1
ATOM 1575 C CA . LYS A 1 191 ? -1.687 12.857 14.163 1.00 83.56 191 LYS A CA 1
ATOM 1576 C C . LYS A 1 191 ? -2.865 12.153 13.496 1.00 83.56 191 LYS A C 1
ATOM 1578 O O . LYS A 1 191 ? -3.853 11.881 14.175 1.00 83.56 191 LYS A O 1
ATOM 1583 N N . ALA A 1 192 ? -2.751 11.832 12.209 1.00 84.00 192 ALA A N 1
ATOM 1584 C CA . ALA A 1 192 ? -3.785 11.129 11.465 1.00 84.00 192 ALA A CA 1
ATOM 1585 C C . ALA A 1 192 ? -4.074 9.757 12.083 1.00 84.00 192 ALA A C 1
ATOM 1587 O O . ALA A 1 192 ? -5.229 9.402 12.302 1.00 84.00 192 ALA A O 1
ATOM 1588 N N . PHE A 1 193 ? -3.029 9.013 12.450 1.00 82.31 193 PHE A N 1
ATOM 1589 C CA . PHE A 1 193 ? -3.184 7.721 13.114 1.00 82.31 193 PHE A CA 1
ATOM 1590 C C . PHE A 1 193 ? -3.817 7.815 14.492 1.00 82.31 193 PHE A C 1
ATOM 1592 O O . PHE A 1 193 ? -4.698 7.018 14.805 1.00 82.31 193 PHE A O 1
ATOM 1599 N N . LEU A 1 194 ? -3.425 8.806 15.293 1.00 84.12 194 LEU A N 1
ATOM 1600 C CA . LEU A 1 194 ? -4.057 9.040 16.587 1.00 84.12 194 LEU A CA 1
ATOM 1601 C C . LEU A 1 194 ? -5.552 9.367 16.426 1.00 84.12 194 LEU A C 1
ATOM 1603 O O . LEU A 1 194 ? -6.388 8.878 17.188 1.00 84.12 194 LEU A O 1
ATOM 1607 N N . GLN A 1 195 ? -5.901 10.166 15.415 1.00 83.75 195 GLN A N 1
ATOM 1608 C CA . GLN A 1 195 ? -7.288 10.513 15.110 1.00 83.75 195 GLN A CA 1
ATOM 1609 C C . GLN A 1 195 ? -8.091 9.289 14.647 1.00 83.75 195 GLN A C 1
ATOM 1611 O O . GLN A 1 195 ? -9.213 9.090 15.109 1.00 83.75 195 GLN A O 1
ATOM 1616 N N . LEU A 1 196 ? -7.510 8.439 13.796 1.00 82.31 196 LEU A N 1
ATOM 1617 C CA . LEU A 1 196 ? -8.130 7.191 13.341 1.00 82.31 196 LEU A CA 1
ATOM 1618 C C . LEU A 1 196 ? -8.310 6.190 14.470 1.00 82.31 196 LEU A C 1
ATOM 1620 O O . LEU A 1 196 ? -9.365 5.578 14.575 1.00 82.31 196 LEU A O 1
ATOM 1624 N N . GLU A 1 197 ? -7.324 6.049 15.353 1.00 79.25 197 GLU A N 1
ATOM 1625 C CA . GLU A 1 197 ? -7.450 5.185 16.520 1.00 79.25 197 GLU A CA 1
ATOM 1626 C C . GLU A 1 197 ? -8.590 5.662 17.431 1.00 79.25 197 GLU A C 1
ATOM 1628 O O . GLU A 1 197 ? -9.402 4.855 17.887 1.00 79.25 197 GLU A O 1
ATOM 1633 N N . ASN A 1 198 ? -8.704 6.973 17.663 1.00 80.56 198 ASN A N 1
ATOM 1634 C CA . ASN A 1 198 ? -9.825 7.545 18.406 1.00 80.56 198 ASN A CA 1
ATOM 1635 C C . ASN A 1 198 ? -11.162 7.318 17.692 1.00 80.56 198 ASN A C 1
ATOM 1637 O O . ASN A 1 198 ? -12.146 6.974 18.352 1.00 80.56 198 ASN A O 1
ATOM 1641 N N . TYR A 1 199 ? -11.193 7.466 16.366 1.00 79.88 199 TYR A N 1
ATOM 1642 C CA . TYR A 1 199 ? -12.380 7.239 15.547 1.00 79.88 199 TYR A CA 1
ATOM 1643 C C . TYR A 1 199 ? -12.824 5.779 15.631 1.00 79.88 199 TYR A C 1
ATOM 1645 O O . TYR A 1 199 ? -13.945 5.513 16.038 1.00 79.88 199 TYR A O 1
ATOM 1653 N N . TRP A 1 200 ? -11.925 4.818 15.413 1.00 77.69 200 TRP A N 1
ATOM 1654 C CA . TRP A 1 200 ? -12.212 3.381 15.517 1.00 77.69 200 TRP A CA 1
ATOM 1655 C C . TRP A 1 200 ? -12.568 2.917 16.932 1.00 77.69 200 TRP A C 1
ATOM 1657 O O . TRP A 1 200 ? -13.051 1.802 17.112 1.00 77.69 200 TRP A O 1
ATOM 1667 N N . ASN A 1 201 ? -12.284 3.726 17.951 1.00 75.12 201 ASN A N 1
ATOM 1668 C CA . ASN A 1 201 ? -12.683 3.472 19.334 1.00 75.12 201 ASN A CA 1
ATOM 1669 C C . ASN A 1 201 ? -13.981 4.211 19.718 1.00 75.12 201 ASN A C 1
ATOM 1671 O O . ASN A 1 201 ? -14.346 4.209 20.893 1.00 75.12 201 ASN A O 1
ATOM 1675 N N . GLY A 1 202 ? -14.652 4.871 18.766 1.00 74.12 202 GLY A N 1
ATOM 1676 C CA . GLY A 1 202 ? -15.895 5.615 18.992 1.00 74.12 202 GLY A CA 1
ATOM 1677 C C . GLY A 1 202 ? -15.728 6.872 19.852 1.00 74.12 202 GLY A C 1
ATOM 1678 O O . GLY A 1 202 ? -16.701 7.361 20.417 1.00 74.12 202 GLY A O 1
ATOM 1679 N N . LYS A 1 203 ? -14.500 7.389 19.997 1.00 74.69 203 LYS A N 1
ATOM 1680 C CA . LYS A 1 203 ? -14.189 8.556 20.845 1.00 74.69 203 LYS A CA 1
ATOM 1681 C C . LYS A 1 203 ? -14.303 9.890 20.109 1.00 74.69 203 LYS A C 1
ATOM 1683 O O . LYS A 1 203 ? -14.284 10.940 20.744 1.00 74.69 203 LYS A O 1
ATOM 1688 N N . THR A 1 204 ? -14.346 9.866 18.782 1.00 72.19 204 THR A N 1
ATOM 1689 C CA . THR A 1 204 ? -14.406 11.062 17.934 1.00 72.19 204 THR A CA 1
ATOM 1690 C C . THR A 1 204 ? -15.077 10.731 16.603 1.00 72.19 204 THR A C 1
ATOM 1692 O O . THR A 1 204 ? -15.280 9.558 16.294 1.00 72.19 204 THR A O 1
ATOM 1695 N N . SER A 1 205 ? -15.388 11.756 15.814 1.00 69.50 205 SER A N 1
ATOM 1696 C CA . SER A 1 205 ? -15.770 11.654 14.405 1.00 69.50 205 SER A CA 1
ATOM 1697 C C . SER A 1 205 ? -14.637 12.194 13.531 1.00 69.50 205 SER A C 1
ATOM 1699 O O . SER A 1 205 ? -14.010 13.199 13.873 1.00 69.50 205 SER A O 1
ATOM 1701 N N . ILE A 1 206 ? -14.380 11.564 12.385 1.00 68.50 206 ILE A N 1
ATOM 1702 C CA . ILE A 1 206 ? -13.563 12.180 11.333 1.00 68.50 206 ILE A CA 1
ATOM 1703 C C . ILE A 1 206 ? -14.489 12.961 10.404 1.00 68.50 206 ILE A C 1
ATOM 1705 O O . ILE A 1 206 ? -15.390 12.384 9.810 1.00 68.50 206 ILE A O 1
ATOM 1709 N N . LEU A 1 207 ? -14.297 14.277 10.306 1.00 58.88 207 LEU A N 1
ATOM 1710 C CA . LEU A 1 207 ? -15.028 15.090 9.335 1.00 58.88 207 LEU A CA 1
ATOM 1711 C C . LEU A 1 207 ? -14.494 14.769 7.943 1.00 58.88 207 LEU A C 1
ATOM 1713 O O . LEU A 1 207 ? -13.318 15.015 7.650 1.00 58.88 207 LEU A O 1
ATOM 1717 N N . LEU A 1 208 ? -15.351 14.237 7.077 1.00 54.44 208 LEU A N 1
ATOM 1718 C CA . LEU A 1 208 ? -14.983 14.051 5.681 1.00 54.44 208 LEU A CA 1
ATOM 1719 C C . LEU A 1 208 ? -14.855 15.425 4.997 1.00 54.44 208 LEU A C 1
ATOM 1721 O O . LEU A 1 208 ? -15.581 16.363 5.336 1.00 54.44 208 LEU A O 1
ATOM 1725 N N . PRO A 1 209 ? -13.972 15.584 3.992 1.00 42.94 209 PRO A N 1
ATOM 1726 C CA . PRO A 1 209 ? -13.808 16.854 3.280 1.00 42.94 209 PRO A CA 1
ATOM 1727 C C . PRO A 1 209 ? -15.119 17.443 2.726 1.00 42.94 209 PRO A C 1
ATOM 1729 O O . PRO A 1 209 ? -15.242 18.664 2.619 1.00 42.94 209 PRO A O 1
ATOM 1732 N N . SER A 1 210 ? -16.108 16.600 2.410 1.00 39.25 210 SER A N 1
ATOM 1733 C CA . SER A 1 210 ? -17.452 16.999 1.973 1.00 39.25 210 SER A CA 1
ATOM 1734 C C . SER A 1 210 ? -18.273 17.703 3.057 1.00 39.25 210 SER A C 1
ATOM 1736 O O . SER A 1 210 ? -19.019 18.620 2.734 1.00 39.25 210 SER A O 1
ATOM 1738 N N . GLU A 1 211 ? -18.089 17.352 4.328 1.00 40.06 211 GLU A N 1
ATOM 1739 C CA . GLU A 1 211 ? -18.847 17.889 5.471 1.00 40.06 211 GLU A CA 1
ATOM 1740 C C . GLU A 1 211 ? -18.256 19.207 5.998 1.00 40.06 211 GLU A C 1
ATOM 1742 O O . GLU A 1 211 ? -18.904 19.972 6.707 1.00 40.06 211 GLU A O 1
ATOM 1747 N N . SER A 1 212 ? -17.027 19.538 5.589 1.00 42.69 212 SER A N 1
ATOM 1748 C CA . SER A 1 212 ? -16.354 20.796 5.948 1.00 42.69 212 SER A CA 1
ATOM 1749 C C . SER A 1 212 ? -16.872 22.036 5.198 1.00 42.69 212 SER A C 1
ATOM 1751 O O . SER A 1 212 ? -16.471 23.163 5.512 1.00 42.69 212 SER A O 1
ATOM 1753 N N . LYS A 1 213 ? -17.727 21.846 4.181 1.00 38.16 213 LYS A N 1
ATOM 1754 C CA . LYS A 1 213 ? -18.250 22.930 3.333 1.00 38.16 213 LYS A CA 1
ATOM 1755 C C . LYS A 1 213 ? -19.577 23.517 3.812 1.00 38.16 213 LYS A C 1
ATOM 1757 O O . LYS A 1 213 ? -19.869 24.649 3.430 1.00 38.16 213 LYS A O 1
ATOM 1762 N N . ASP A 1 214 ? -20.315 22.830 4.681 1.00 41.97 214 ASP A N 1
ATOM 1763 C CA . ASP A 1 214 ? -21.624 23.317 5.144 1.00 41.97 214 ASP A CA 1
ATOM 1764 C C . ASP A 1 214 ? -21.550 24.242 6.368 1.00 41.97 214 ASP A C 1
ATOM 1766 O O . ASP A 1 214 ? -22.446 25.056 6.571 1.00 41.97 214 ASP A O 1
ATOM 1770 N N . ASN A 1 215 ? -20.428 24.270 7.095 1.00 35.66 215 ASN A N 1
ATOM 1771 C CA . ASN A 1 215 ? -20.237 25.188 8.229 1.00 35.66 215 ASN A CA 1
ATOM 1772 C C . ASN A 1 215 ? -19.695 26.582 7.855 1.00 35.66 215 ASN A C 1
ATOM 1774 O O . ASN A 1 215 ? -19.392 27.369 8.743 1.00 35.66 215 ASN A O 1
ATOM 1778 N N . ARG A 1 216 ? -19.561 26.919 6.563 1.00 43.31 216 ARG A N 1
ATOM 1779 C CA . ARG A 1 216 ? -19.139 28.269 6.114 1.00 43.31 216 ARG A CA 1
ATOM 1780 C C . ARG A 1 216 ? -20.246 29.072 5.427 1.00 43.31 216 ARG A C 1
ATOM 1782 O O . ARG A 1 216 ? -19.954 30.062 4.766 1.00 43.31 216 ARG A O 1
ATOM 1789 N N . ARG A 1 217 ? -21.500 28.621 5.519 1.00 41.91 217 ARG A N 1
ATOM 1790 C CA . ARG A 1 217 ? -22.670 29.313 4.946 1.00 41.91 217 ARG A CA 1
ATOM 1791 C C . ARG A 1 217 ? -23.588 29.951 5.992 1.00 41.91 217 ARG A C 1
ATOM 1793 O O . ARG A 1 217 ? -24.625 30.485 5.617 1.00 41.91 217 ARG A O 1
ATOM 1800 N N . SER A 1 218 ? -23.186 29.930 7.260 1.00 40.41 218 SER A N 1
ATOM 1801 C CA . SER A 1 218 ? -23.980 30.442 8.383 1.00 40.41 218 SER A CA 1
ATOM 1802 C C . SER A 1 218 ? -23.193 31.422 9.262 1.00 40.41 218 SER A C 1
ATOM 1804 O O . SER A 1 218 ? -23.404 31.451 10.471 1.00 40.41 218 SER A O 1
ATOM 1806 N N . GLU A 1 219 ? -22.295 32.203 8.656 1.00 37.56 219 GLU A N 1
ATOM 1807 C CA . GLU A 1 219 ? -21.743 33.441 9.228 1.00 37.56 219 GLU A CA 1
ATOM 1808 C C . GLU A 1 219 ? -21.845 34.573 8.202 1.00 37.56 219 GLU A C 1
ATOM 1810 O O . GLU A 1 219 ? -21.543 34.314 7.011 1.00 37.56 219 GLU A O 1
#

Radius of gyration: 18.75 Å; Cα contacts (8 Å, |Δi|>4): 187; chains: 1; bounding box: 46×52×47 Å

Secondary structure (DSSP, 8-state):
--HHHHHHHHHHHHHHHHHHHHS-HHHHHHHHHHHHHHHHHHHHH--HHHHHHHTT--HHHHHHH--HHHHHHHHHHHHHHHHHHHHHGGGGS---HHHHHHHHHHHHHHHHHHTHHHHHHHHT-TT-TT-HHHHHHHHHHHHHHHHHHHTTS-SSS-S-HHHHHHHHHHHHHHHHHHHTTSTTHHHHHHHHHHHHHHHHTTS--PPPTTGGGGGGS--